Protein AF-E6UJR0-F1 (afdb_monomer)

Radius of gyration: 15.66 Å; Cα contacts (8 Å, |Δi|>4): 340; chains: 1; bounding box: 34×36×42 Å

Secondary structure (DSSP, 8-state):
--HHHHHHHHHHHHHHHHHHTTTT-HHHHHHHTTTSPPPPTTHHHHHHHHHHHHHHTT-SEEEESS--HHHHHHHHHHHTT--EEEEEE-TT--HHHHHHHHHTSPTTS-EEEEETT---TT--TTTEEEEEEEEEETTEEEEEHHHHHHHHHGGG--SEEEEEEEEEESS----TTEEEEPGGG-SEE--TT--

Nearest PDB structures (foldseek):
  7f66-assembly1_D  TM=6.047E-01  e=6.749E-04  Homo sapiens
  7f67-assembly1_D  TM=5.882E-01  e=7.585E-04  Homo sapiens
  7f67-assembly1_C  TM=5.781E-01  e=9.037E-04  Homo sapiens
  5yfj-assembly1_A  TM=4.934E-01  e=1.283E-03  Pyrococcus horikoshii OT3
  7trj-assembly1_C  TM=4.712E-01  e=1.360E-03  Homo sapiens

pLDDT: mean 81.19, std 8.35, range [31.88, 90.5]

Structure (mmCIF, N/CA/C/O backbone):
data_AF-E6UJR0-F1
#
_entry.id   AF-E6UJR0-F1
#
loop_
_atom_site.group_PDB
_atom_site.id
_atom_site.type_symbol
_atom_site.label_atom_id
_atom_site.label_alt_id
_atom_site.label_comp_id
_atom_site.label_asym_id
_atom_site.label_entity_id
_atom_site.label_seq_id
_atom_site.pdbx_PDB_ins_code
_atom_site.Cartn_x
_atom_site.Cartn_y
_atom_site.Cartn_z
_atom_site.occupancy
_atom_site.B_iso_or_equiv
_atom_site.auth_seq_id
_atom_site.auth_comp_id
_atom_site.auth_asym_id
_atom_site.auth_atom_id
_atom_site.pdbx_PDB_model_num
ATOM 1 N N . MET A 1 1 ? 17.452 5.511 -12.376 1.00 53.66 1 MET A N 1
ATOM 2 C CA . MET A 1 1 ? 16.261 5.943 -11.625 1.00 53.66 1 MET A CA 1
ATOM 3 C C . MET A 1 1 ? 16.157 4.999 -10.450 1.00 53.66 1 MET A C 1
ATOM 5 O O . MET A 1 1 ? 16.208 3.798 -10.678 1.00 53.66 1 MET A O 1
ATOM 9 N N . ASP A 1 2 ? 16.161 5.517 -9.227 1.00 71.56 2 ASP A N 1
ATOM 10 C CA . ASP A 1 2 ? 16.015 4.680 -8.036 1.00 71.56 2 ASP A CA 1
ATOM 11 C C . ASP A 1 2 ? 14.518 4.467 -7.796 1.00 71.56 2 ASP A C 1
ATOM 13 O O . ASP A 1 2 ? 13.814 5.381 -7.366 1.00 71.56 2 ASP A O 1
ATOM 17 N N . MET A 1 3 ? 14.020 3.289 -8.170 1.00 74.06 3 MET A N 1
ATOM 18 C CA . MET A 1 3 ? 12.584 3.016 -8.156 1.00 74.06 3 MET A CA 1
ATOM 19 C C . MET A 1 3 ? 12.028 2.865 -6.748 1.00 74.06 3 MET A C 1
ATOM 21 O O . MET A 1 3 ? 10.882 3.239 -6.502 1.00 74.06 3 MET A O 1
ATOM 25 N N . HIS A 1 4 ? 12.858 2.425 -5.804 1.00 74.38 4 HIS A N 1
ATOM 26 C CA . HIS A 1 4 ? 12.492 2.411 -4.394 1.00 74.38 4 HIS A CA 1
ATOM 27 C C . HIS A 1 4 ? 12.344 3.836 -3.864 1.00 74.38 4 HIS A C 1
ATOM 29 O O . HIS A 1 4 ? 11.417 4.116 -3.106 1.00 74.38 4 HIS A O 1
ATOM 35 N N . ARG A 1 5 ? 13.200 4.766 -4.30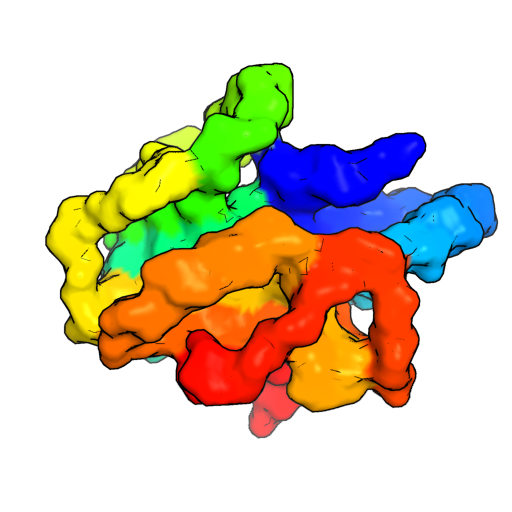8 1.00 77.50 5 ARG A N 1
ATOM 36 C CA . ARG A 1 5 ? 13.075 6.183 -3.945 1.00 77.50 5 ARG A CA 1
ATOM 37 C C . ARG A 1 5 ? 11.786 6.808 -4.481 1.00 77.50 5 ARG A C 1
ATOM 39 O O . ARG A 1 5 ? 11.108 7.501 -3.732 1.00 77.50 5 ARG A O 1
ATOM 46 N N . THR A 1 6 ? 11.417 6.527 -5.731 1.00 78.38 6 THR A N 1
ATOM 47 C CA . THR A 1 6 ? 10.148 7.005 -6.308 1.00 78.38 6 THR A CA 1
ATOM 48 C C . THR A 1 6 ? 8.940 6.389 -5.597 1.00 78.38 6 THR A C 1
ATOM 50 O O . THR A 1 6 ? 8.047 7.122 -5.185 1.00 78.38 6 THR A O 1
ATOM 53 N N . ALA A 1 7 ? 8.937 5.078 -5.334 1.00 79.50 7 ALA A N 1
ATOM 54 C CA . ALA A 1 7 ? 7.856 4.424 -4.590 1.00 79.50 7 ALA A CA 1
ATOM 55 C C . ALA A 1 7 ? 7.671 4.991 -3.169 1.00 79.50 7 ALA A C 1
ATOM 57 O O . ALA A 1 7 ? 6.550 5.064 -2.672 1.00 79.50 7 ALA A O 1
ATOM 58 N N . LYS A 1 8 ? 8.754 5.438 -2.525 1.00 80.88 8 LYS A N 1
ATOM 59 C CA . LYS A 1 8 ? 8.709 6.132 -1.227 1.00 80.88 8 LYS A CA 1
ATOM 60 C C . LYS A 1 8 ? 8.192 7.569 -1.306 1.00 80.88 8 LYS A C 1
ATOM 62 O O . LYS A 1 8 ? 7.814 8.115 -0.280 1.00 80.88 8 LYS A O 1
ATOM 67 N N . GLU A 1 9 ? 8.205 8.191 -2.479 1.00 80.94 9 GLU A N 1
ATOM 68 C CA . GLU A 1 9 ? 7.716 9.557 -2.683 1.00 80.94 9 GLU A CA 1
ATOM 69 C C . GLU A 1 9 ? 6.221 9.573 -3.018 1.00 80.94 9 GLU A C 1
ATOM 71 O O . GLU A 1 9 ? 5.476 10.370 -2.453 1.00 80.94 9 GLU A O 1
ATOM 76 N N . ILE A 1 10 ? 5.796 8.697 -3.935 1.00 81.88 10 ILE A N 1
ATOM 77 C CA . ILE A 1 10 ? 4.459 8.745 -4.552 1.00 81.88 10 ILE A CA 1
ATOM 78 C C . ILE A 1 10 ? 3.645 7.448 -4.425 1.00 81.88 10 ILE A C 1
ATOM 80 O O . ILE A 1 10 ? 2.501 7.387 -4.883 1.00 81.88 10 ILE A O 1
ATOM 84 N N . GLY A 1 11 ? 4.230 6.402 -3.841 1.00 85.19 11 GLY A N 1
ATOM 85 C CA . GLY A 1 11 ? 3.599 5.094 -3.690 1.00 85.19 11 GLY A CA 1
ATOM 86 C C . GLY A 1 11 ? 3.859 4.147 -4.856 1.00 85.19 11 GLY A C 1
ATOM 87 O O . GLY A 1 11 ? 4.340 4.533 -5.930 1.00 85.19 11 GLY A O 1
ATOM 88 N N . LEU A 1 12 ? 3.539 2.874 -4.639 1.00 86.31 12 LEU A N 1
ATOM 89 C CA . LEU A 1 12 ? 3.705 1.808 -5.623 1.00 86.31 12 LEU A CA 1
ATO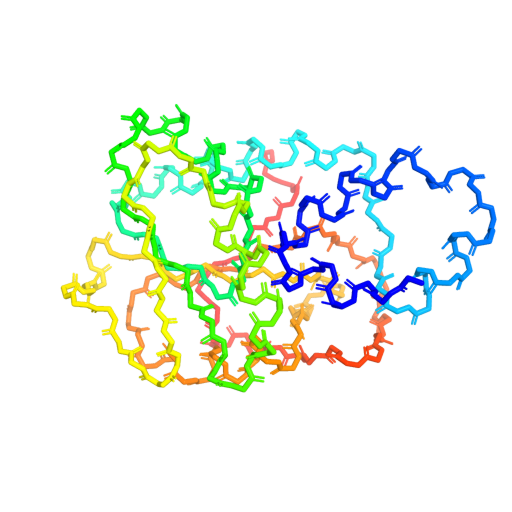M 90 C C . LEU A 1 12 ? 2.711 1.946 -6.777 1.00 86.31 12 LEU A C 1
ATOM 92 O O . LEU A 1 12 ? 3.096 1.747 -7.927 1.00 86.31 12 LEU A O 1
ATOM 96 N N . PHE A 1 13 ? 1.466 2.343 -6.499 1.00 85.19 13 PHE A N 1
ATOM 97 C CA . PHE A 1 13 ? 0.433 2.469 -7.533 1.00 85.19 13 PHE A CA 1
ATOM 98 C C . PHE A 1 13 ? 0.718 3.606 -8.516 1.00 85.19 13 PHE A C 1
ATOM 100 O O . PHE A 1 13 ? 0.629 3.398 -9.725 1.00 85.19 13 PHE A O 1
ATOM 107 N N . LEU A 1 14 ? 1.117 4.789 -8.033 1.00 83.81 14 LEU A N 1
ATOM 108 C CA . LEU A 1 14 ? 1.448 5.895 -8.939 1.00 83.81 14 LEU A CA 1
ATOM 109 C C . LEU A 1 14 ? 2.750 5.622 -9.701 1.00 83.81 14 LEU A C 1
ATOM 111 O O . LEU A 1 14 ? 2.854 5.933 -10.887 1.00 83.81 14 LEU A O 1
ATOM 115 N N . THR A 1 15 ? 3.722 4.973 -9.052 1.00 84.69 15 THR A N 1
ATOM 116 C CA . THR A 1 15 ? 4.939 4.501 -9.729 1.00 84.69 15 THR A CA 1
ATOM 117 C C . THR A 1 15 ? 4.594 3.514 -10.846 1.00 84.69 15 THR A C 1
ATOM 119 O O . THR A 1 15 ? 5.098 3.655 -11.956 1.00 84.69 15 THR A O 1
ATOM 122 N N . ALA A 1 16 ? 3.695 2.562 -10.589 1.00 84.44 16 ALA A N 1
ATOM 123 C CA . ALA A 1 16 ? 3.223 1.601 -11.579 1.00 84.44 16 ALA A CA 1
ATOM 124 C C . ALA A 1 16 ? 2.532 2.280 -12.775 1.00 84.44 16 ALA A C 1
ATOM 126 O O . ALA A 1 16 ? 2.877 1.978 -13.915 1.00 84.44 16 ALA A O 1
ATOM 127 N N . ILE A 1 17 ? 1.634 3.242 -12.540 1.00 84.00 17 ILE A N 1
ATOM 128 C CA . ILE A 1 17 ? 0.974 4.019 -13.608 1.00 84.00 17 ILE A CA 1
ATOM 129 C C . ILE A 1 17 ? 2.010 4.752 -14.474 1.00 84.00 17 ILE A C 1
ATOM 131 O O . ILE A 1 17 ? 1.983 4.655 -15.701 1.00 84.00 17 ILE A O 1
ATOM 135 N N . ASN A 1 18 ? 2.981 5.420 -13.845 1.00 83.69 18 ASN A N 1
ATOM 136 C CA . ASN A 1 18 ? 4.045 6.123 -14.564 1.00 83.69 18 ASN A CA 1
ATOM 137 C C . ASN A 1 18 ? 4.940 5.167 -15.369 1.00 83.69 18 ASN A C 1
ATOM 139 O O . ASN A 1 18 ? 5.394 5.519 -16.456 1.00 83.69 18 ASN A O 1
ATOM 143 N N . LEU A 1 19 ? 5.184 3.957 -14.857 1.00 81.38 19 LEU A N 1
ATOM 144 C CA . LEU A 1 19 ? 5.962 2.926 -15.544 1.00 81.38 19 LEU A CA 1
ATOM 145 C C . LEU A 1 19 ? 5.236 2.357 -16.765 1.00 81.38 19 LEU A C 1
ATOM 147 O O . LEU A 1 19 ? 5.890 2.109 -17.778 1.00 81.38 19 LEU A O 1
ATOM 151 N N . VAL A 1 20 ? 3.907 2.205 -16.714 1.00 81.50 20 VAL A N 1
ATOM 152 C CA . VAL A 1 20 ? 3.105 1.763 -17.871 1.00 81.50 20 VAL A CA 1
ATOM 153 C C . VAL A 1 20 ? 3.311 2.686 -19.075 1.00 81.50 20 VAL A C 1
ATOM 155 O O . VAL A 1 20 ? 3.439 2.198 -20.194 1.00 81.50 20 VAL A O 1
ATOM 158 N N . ALA A 1 21 ? 3.451 3.997 -18.858 1.00 76.56 21 ALA A N 1
ATOM 159 C CA . ALA A 1 21 ? 3.661 4.967 -19.936 1.00 76.56 21 ALA A CA 1
ATOM 160 C C . ALA A 1 21 ? 5.027 4.854 -20.647 1.00 76.56 21 ALA A C 1
ATOM 162 O O . ALA A 1 21 ? 5.193 5.388 -21.742 1.00 76.56 21 ALA A O 1
ATOM 163 N N . VAL A 1 22 ? 6.014 4.188 -20.036 1.00 77.94 22 VAL A N 1
ATOM 164 C CA . VAL A 1 22 ? 7.396 4.081 -20.550 1.00 77.94 22 VAL A CA 1
ATOM 165 C C . VAL A 1 22 ? 7.881 2.632 -20.692 1.00 77.94 22 VAL A C 1
ATOM 167 O O . VAL A 1 22 ? 9.059 2.396 -20.974 1.00 77.94 22 VAL A O 1
ATOM 170 N N . MET A 1 23 ? 6.983 1.658 -20.514 1.00 74.44 23 MET A N 1
ATOM 171 C CA . MET A 1 23 ? 7.299 0.226 -20.466 1.00 74.44 23 MET A CA 1
ATOM 172 C C . MET A 1 23 ? 7.734 -0.368 -21.811 1.00 74.44 23 MET A C 1
ATOM 174 O O . MET A 1 23 ? 8.350 -1.431 -21.822 1.00 74.44 23 MET A O 1
ATOM 178 N N . ASP A 1 24 ? 7.462 0.310 -22.929 1.00 75.62 24 ASP A N 1
ATOM 179 C CA . ASP A 1 24 ? 7.875 -0.126 -24.273 1.00 75.62 24 ASP A CA 1
ATOM 180 C C . ASP A 1 24 ? 9.394 -0.008 -24.504 1.00 75.62 24 ASP A C 1
ATOM 182 O O . ASP A 1 24 ? 9.919 -0.505 -25.501 1.00 75.62 24 ASP A O 1
ATOM 186 N N . SER A 1 25 ? 10.120 0.652 -23.594 1.00 77.94 25 SER A N 1
ATOM 187 C CA . SER A 1 25 ? 11.574 0.787 -23.668 1.00 77.94 25 SER A CA 1
ATOM 188 C C . SER A 1 25 ? 12.286 -0.436 -23.064 1.00 77.94 25 SER A C 1
ATOM 190 O O . SER A 1 25 ? 12.165 -0.670 -21.857 1.00 77.94 25 SER A O 1
ATOM 192 N N . PRO A 1 26 ? 13.102 -1.180 -23.839 1.00 74.56 26 PRO A N 1
ATOM 193 C CA . PRO A 1 26 ? 13.848 -2.342 -23.340 1.00 74.56 26 PRO A CA 1
ATOM 194 C C . PRO A 1 26 ? 14.783 -2.000 -22.171 1.00 74.56 26 PRO A C 1
ATOM 196 O O . PRO A 1 26 ? 14.867 -2.738 -21.194 1.00 74.56 26 PRO A O 1
ATOM 199 N N . ASP A 1 27 ? 15.412 -0.821 -22.215 1.00 75.00 27 ASP A N 1
ATOM 200 C CA . ASP A 1 27 ? 16.302 -0.341 -21.152 1.00 75.00 27 ASP A CA 1
ATOM 201 C C . ASP A 1 27 ? 15.572 -0.137 -19.814 1.00 75.00 27 ASP A C 1
ATOM 203 O O . ASP A 1 27 ? 16.181 -0.227 -18.742 1.00 75.00 27 ASP A O 1
ATOM 207 N N . VAL A 1 28 ? 14.276 0.189 -19.870 1.00 73.94 28 VAL A N 1
ATOM 208 C CA . VAL A 1 28 ? 13.420 0.338 -18.688 1.00 73.94 28 VAL A CA 1
ATOM 209 C C . VAL A 1 28 ? 13.022 -1.038 -18.173 1.00 73.94 28 VAL A C 1
ATOM 211 O O . VAL A 1 28 ? 13.125 -1.267 -16.971 1.00 73.94 28 VAL A O 1
ATOM 214 N N . GLN A 1 29 ? 12.655 -1.971 -19.055 1.00 74.06 29 GLN A N 1
ATOM 215 C CA . GLN A 1 29 ? 12.306 -3.340 -18.666 1.00 74.06 29 GLN A CA 1
ATOM 216 C C . GLN A 1 29 ? 13.459 -4.044 -17.940 1.00 74.06 29 GLN A C 1
ATOM 218 O O . GLN A 1 29 ? 13.242 -4.591 -16.860 1.00 74.06 29 GLN A O 1
ATOM 223 N N . ASP A 1 30 ? 14.686 -3.945 -18.457 1.00 73.56 30 ASP A N 1
ATOM 224 C CA . ASP A 1 30 ? 15.855 -4.601 -17.856 1.00 73.56 30 ASP A CA 1
ATOM 225 C C . ASP A 1 30 ? 16.242 -3.996 -16.496 1.00 73.56 30 ASP A C 1
ATOM 227 O O . ASP A 1 30 ? 16.603 -4.712 -15.561 1.00 73.56 30 ASP A O 1
ATOM 231 N N . LYS A 1 31 ? 16.153 -2.667 -16.344 1.00 74.62 31 LYS A N 1
ATOM 232 C CA . LYS A 1 31 ? 16.516 -1.985 -15.086 1.00 74.62 31 LYS A CA 1
ATOM 233 C C . LYS A 1 31 ? 15.426 -2.085 -14.025 1.00 74.62 31 LYS A C 1
ATOM 235 O O . LYS A 1 31 ? 15.726 -2.291 -12.849 1.00 74.62 31 LYS A O 1
ATOM 240 N N . VAL A 1 32 ? 14.168 -1.910 -14.419 1.00 76.06 32 VAL A N 1
ATOM 241 C CA . VAL A 1 32 ? 13.025 -1.948 -13.498 1.00 76.06 32 VAL A CA 1
ATOM 242 C C . VAL A 1 32 ? 12.727 -3.387 -13.115 1.00 76.06 32 VAL A C 1
ATOM 244 O O . VAL A 1 32 ? 12.648 -3.675 -11.925 1.00 76.06 32 VAL A O 1
ATOM 247 N N . GLY A 1 33 ? 12.704 -4.302 -14.087 1.00 72.38 33 GLY A N 1
ATOM 248 C CA . GLY A 1 33 ? 12.459 -5.728 -13.873 1.00 72.38 33 GLY A CA 1
ATOM 249 C C . GLY A 1 33 ? 13.521 -6.440 -13.028 1.00 72.38 33 GLY A C 1
ATOM 250 O O . GLY A 1 33 ? 13.293 -7.569 -12.609 1.00 72.38 33 GLY A O 1
ATOM 251 N N . ALA A 1 34 ? 14.652 -5.794 -12.729 1.00 74.69 34 ALA A N 1
ATOM 252 C CA . ALA A 1 34 ? 15.633 -6.278 -11.757 1.00 74.69 34 ALA A CA 1
ATOM 253 C C . ALA A 1 34 ? 15.340 -5.836 -10.307 1.00 74.69 34 ALA A C 1
ATOM 255 O O . ALA A 1 34 ? 15.798 -6.481 -9.366 1.00 74.69 34 ALA A O 1
ATOM 256 N N . SER A 1 35 ? 14.594 -4.743 -10.111 1.00 73.88 35 SER A N 1
ATOM 257 C CA . SER A 1 35 ? 14.367 -4.108 -8.797 1.00 73.88 35 SER A CA 1
ATOM 258 C C . SER A 1 35 ? 12.939 -4.268 -8.278 1.00 73.88 35 SER A C 1
ATOM 260 O O . SER A 1 35 ? 12.722 -4.378 -7.073 1.00 73.88 35 SER A O 1
ATOM 262 N N . MET A 1 36 ? 11.957 -4.332 -9.175 1.00 81.06 36 MET A N 1
ATOM 263 C CA . MET A 1 36 ? 10.558 -4.535 -8.823 1.00 81.06 36 MET A CA 1
ATOM 264 C C . MET A 1 36 ? 9.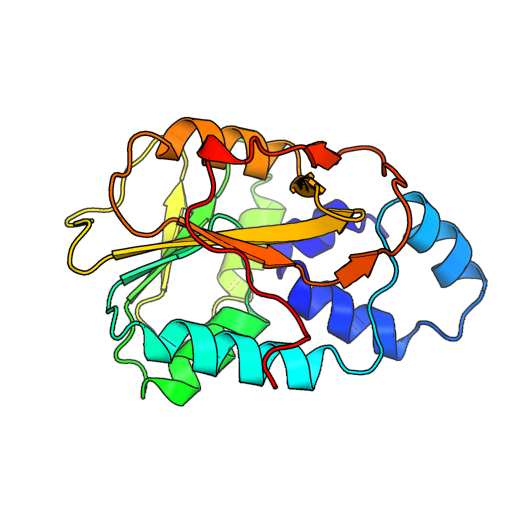801 -5.240 -9.954 1.00 81.06 36 MET A C 1
ATOM 266 O O . MET A 1 36 ? 10.208 -5.161 -11.117 1.00 81.06 36 MET A O 1
ATOM 270 N N . PRO A 1 37 ? 8.699 -5.937 -9.644 1.00 81.88 37 PRO A N 1
ATOM 271 C CA . PRO A 1 37 ? 7.885 -6.541 -10.681 1.00 81.88 37 PRO A CA 1
ATOM 272 C C . PRO A 1 37 ? 7.220 -5.505 -11.585 1.00 81.88 37 PRO A C 1
ATOM 274 O O . PRO A 1 37 ? 6.811 -4.429 -11.147 1.00 81.88 37 PRO A O 1
ATOM 277 N N . LEU A 1 38 ? 7.124 -5.848 -12.870 1.00 82.00 38 LEU A N 1
ATOM 278 C CA . LEU A 1 38 ? 6.502 -4.976 -13.856 1.00 82.00 38 LEU A CA 1
ATOM 279 C C . LEU A 1 38 ? 4.989 -4.885 -13.590 1.00 82.00 38 LEU A C 1
ATOM 281 O O . LEU A 1 38 ? 4.357 -5.899 -13.269 1.00 82.00 38 LEU A O 1
ATOM 285 N N . PRO A 1 39 ? 4.411 -3.676 -13.668 1.00 80.50 39 PRO A N 1
ATOM 286 C CA . PRO A 1 39 ? 2.989 -3.477 -13.443 1.00 80.50 39 PRO A CA 1
ATOM 287 C C . PRO A 1 39 ? 2.160 -3.915 -14.652 1.00 80.50 39 PRO A C 1
ATOM 289 O O . PRO A 1 39 ? 2.624 -3.883 -15.791 1.00 80.50 39 PRO A O 1
ATOM 292 N N . ASP A 1 40 ? 0.896 -4.249 -14.405 1.00 76.69 40 ASP A N 1
ATOM 293 C CA . ASP A 1 40 ? -0.055 -4.528 -15.478 1.00 76.69 40 ASP A CA 1
ATOM 294 C C . ASP A 1 40 ? -0.562 -3.229 -16.119 1.00 76.69 40 ASP A C 1
ATOM 296 O O . ASP A 1 40 ? -0.709 -2.194 -15.457 1.00 76.69 40 ASP A O 1
ATOM 300 N N . SER A 1 41 ? -0.921 -3.294 -17.401 1.00 72.31 41 SER A N 1
ATOM 301 C CA . SER A 1 41 ? -1.470 -2.157 -18.152 1.00 72.31 41 SER A CA 1
ATOM 302 C C . SER A 1 41 ? -2.786 -1.613 -17.574 1.00 72.31 41 SER A C 1
ATOM 304 O O . SER A 1 41 ? -3.104 -0.446 -17.779 1.00 72.31 41 SER A O 1
ATOM 306 N N . ASP A 1 42 ? -3.533 -2.415 -16.809 1.00 76.00 42 ASP A N 1
ATOM 307 C CA . ASP A 1 42 ? -4.809 -2.028 -16.190 1.00 76.00 42 ASP A CA 1
ATOM 308 C C . ASP A 1 42 ? -4.676 -1.433 -14.768 1.00 76.00 42 ASP A C 1
ATOM 310 O O . ASP A 1 42 ? -5.660 -1.369 -14.027 1.00 76.00 42 ASP A O 1
ATOM 314 N N . THR A 1 43 ? -3.482 -0.982 -14.356 1.00 77.12 43 THR A N 1
ATOM 315 C CA . THR A 1 43 ? -3.238 -0.470 -12.988 1.00 77.12 43 THR A CA 1
ATOM 316 C C . THR A 1 43 ? -4.213 0.645 -12.572 1.00 77.12 43 THR A C 1
ATOM 318 O O . THR A 1 43 ? -4.709 0.623 -11.448 1.00 77.12 43 THR A O 1
ATOM 321 N N . GLU A 1 44 ? -4.572 1.576 -13.462 1.00 78.00 44 GLU A N 1
ATOM 322 C CA . GLU A 1 44 ? -5.534 2.649 -13.143 1.00 78.00 44 GLU A CA 1
ATOM 323 C C . GLU A 1 44 ? -6.930 2.118 -12.779 1.00 78.00 44 GLU A C 1
ATOM 325 O O . GLU A 1 44 ? -7.547 2.571 -11.812 1.00 78.00 44 GLU A O 1
ATOM 330 N N . LYS A 1 45 ? -7.427 1.115 -13.516 1.00 81.81 45 LYS A N 1
ATOM 331 C CA . LYS A 1 45 ? -8.719 0.483 -13.209 1.00 81.81 45 LYS A CA 1
ATOM 332 C C . LYS A 1 45 ? -8.655 -0.238 -11.867 1.00 81.81 45 LYS A C 1
ATOM 334 O O . LYS A 1 45 ? -9.564 -0.079 -11.052 1.00 81.81 45 LYS A O 1
ATOM 339 N N . LYS A 1 46 ? -7.548 -0.949 -11.608 1.00 84.12 46 LYS A N 1
ATOM 340 C CA . LYS A 1 46 ? -7.314 -1.623 -10.323 1.00 84.12 46 LYS A CA 1
ATOM 341 C C . LYS A 1 46 ? -7.384 -0.640 -9.159 1.00 84.12 46 LYS A C 1
ATOM 343 O O . LYS A 1 46 ? -8.047 -0.944 -8.177 1.00 84.12 46 LYS A O 1
ATOM 348 N N . VAL A 1 47 ? -6.776 0.545 -9.273 1.00 86.12 47 VAL A N 1
ATOM 349 C CA . VAL A 1 47 ? -6.842 1.578 -8.220 1.00 86.12 47 VAL A CA 1
ATOM 350 C C . VAL A 1 47 ? -8.294 1.946 -7.893 1.00 86.12 47 VAL A C 1
ATOM 352 O O . VAL A 1 47 ? -8.664 1.988 -6.718 1.00 86.12 47 VAL A O 1
ATOM 355 N N . SER A 1 48 ? -9.144 2.131 -8.909 1.00 86.50 48 SER A N 1
ATOM 356 C CA . SER A 1 48 ? -10.566 2.437 -8.695 1.00 86.50 48 SER A CA 1
ATOM 357 C C . SER A 1 48 ? -11.325 1.297 -8.014 1.00 86.50 48 SER A C 1
ATOM 359 O O . SER A 1 48 ? -12.118 1.542 -7.099 1.00 86.50 48 SER A O 1
ATOM 361 N N . ASP A 1 49 ? -11.066 0.049 -8.402 1.00 88.00 49 ASP A N 1
ATOM 362 C CA . ASP A 1 49 ? -11.737 -1.117 -7.818 1.00 88.00 49 ASP A CA 1
ATOM 363 C C . ASP A 1 49 ? -11.247 -1.432 -6.399 1.00 88.00 49 ASP A C 1
ATOM 365 O O . ASP A 1 49 ? -12.050 -1.768 -5.526 1.00 88.00 49 ASP A O 1
ATOM 369 N N . ILE A 1 50 ? -9.957 -1.232 -6.124 1.00 87.94 50 ILE A N 1
ATOM 370 C CA . ILE A 1 50 ? -9.391 -1.307 -4.774 1.00 87.94 50 ILE A CA 1
ATOM 371 C C . ILE A 1 50 ? -10.024 -0.239 -3.880 1.00 87.94 50 ILE A C 1
ATOM 373 O O . ILE A 1 50 ? -10.423 -0.543 -2.756 1.00 87.94 50 ILE A O 1
ATOM 377 N N . ALA A 1 51 ? -10.168 0.997 -4.361 1.00 86.75 51 ALA A N 1
ATOM 378 C CA . ALA A 1 51 ? -10.830 2.053 -3.601 1.00 86.75 51 ALA A CA 1
ATOM 379 C C . ALA A 1 51 ? -12.302 1.709 -3.303 1.00 86.75 51 ALA A C 1
ATOM 381 O O . ALA A 1 51 ? -12.751 1.882 -2.167 1.00 86.75 51 ALA A O 1
ATOM 382 N N . LYS A 1 52 ? -13.040 1.117 -4.254 1.00 87.75 52 LYS A N 1
ATOM 383 C CA . LYS A 1 52 ? -14.409 0.617 -4.003 1.00 87.75 52 LYS A CA 1
ATOM 384 C C . LYS A 1 52 ? -14.426 -0.487 -2.949 1.00 87.75 52 LYS A C 1
ATOM 386 O O . LYS A 1 52 ? -15.281 -0.498 -2.067 1.00 87.75 52 LYS A O 1
ATOM 391 N N . TRP A 1 53 ? -13.469 -1.407 -3.013 1.00 89.69 53 TRP A N 1
ATOM 392 C CA . TRP A 1 53 ? -13.332 -2.474 -2.027 1.00 89.69 53 TRP A CA 1
ATOM 393 C C . TRP A 1 53 ? -13.028 -1.913 -0.627 1.00 89.69 53 TRP A C 1
ATOM 395 O O . TRP A 1 53 ? -13.683 -2.285 0.346 1.00 89.69 53 TRP A O 1
ATOM 405 N N . LEU A 1 54 ? -12.122 -0.932 -0.527 1.00 87.12 54 LEU A N 1
ATOM 406 C CA . LEU A 1 54 ? -11.786 -0.237 0.721 1.00 87.12 54 LEU A CA 1
ATOM 407 C C . LEU A 1 54 ? -12.970 0.540 1.312 1.00 87.12 54 LEU A C 1
ATOM 409 O O . LEU A 1 54 ? -13.179 0.517 2.532 1.00 87.12 54 LEU A O 1
ATOM 413 N N . THR A 1 55 ? -13.753 1.224 0.476 1.00 86.19 55 THR A N 1
ATOM 414 C CA . THR A 1 55 ? -14.963 1.940 0.918 1.00 86.19 55 THR A CA 1
ATOM 415 C C . THR A 1 55 ? -16.089 0.985 1.315 1.00 86.19 55 THR A C 1
ATOM 417 O O . THR A 1 55 ? -16.838 1.285 2.248 1.00 86.19 55 THR A O 1
ATOM 420 N N . GLY A 1 56 ? -16.153 -0.204 0.707 1.00 85.62 56 GLY A N 1
ATOM 421 C CA . GLY A 1 56 ? -17.106 -1.266 1.045 1.00 85.62 56 GLY A CA 1
ATOM 422 C C . GLY A 1 56 ? -17.047 -1.730 2.505 1.00 85.62 56 GLY A C 1
ATOM 423 O O . GLY A 1 56 ? -18.057 -2.166 3.057 1.00 85.62 56 GLY A O 1
ATOM 424 N N . PHE A 1 57 ? -15.908 -1.563 3.187 1.00 83.94 57 PHE A N 1
ATOM 425 C CA . PHE A 1 57 ? -15.792 -1.865 4.620 1.00 83.94 57 PHE A CA 1
ATOM 426 C C . PHE A 1 57 ? -16.470 -0.844 5.544 1.00 83.94 57 PHE A C 1
ATOM 428 O O . PHE A 1 57 ? -16.546 -1.083 6.754 1.00 83.94 57 PHE A O 1
ATOM 435 N N . GLY A 1 58 ? -16.914 0.303 5.017 1.00 81.56 58 GLY A N 1
ATOM 436 C CA . GLY A 1 58 ? -17.592 1.350 5.787 1.00 81.56 58 GLY A CA 1
ATOM 437 C C . GLY A 1 58 ? -16.730 1.966 6.895 1.00 81.56 58 GLY A C 1
ATOM 438 O O . GLY A 1 58 ? -17.258 2.441 7.903 1.00 81.56 58 GLY A O 1
ATOM 439 N N . LYS A 1 59 ? -15.400 1.914 6.753 1.00 84.69 59 LYS A N 1
ATOM 440 C CA . LYS A 1 59 ? -14.455 2.515 7.703 1.00 84.69 59 LYS A CA 1
ATOM 441 C C . LYS A 1 59 ? -14.288 4.003 7.414 1.00 84.69 59 LYS A C 1
ATOM 443 O O . LYS A 1 59 ? -14.548 4.467 6.311 1.00 84.69 59 LYS A O 1
ATOM 448 N N . ARG A 1 60 ? -13.894 4.761 8.441 1.00 84.25 60 ARG A N 1
ATOM 449 C CA . ARG A 1 60 ? -13.682 6.214 8.329 1.00 84.25 60 ARG A CA 1
ATOM 450 C C . ARG A 1 60 ? -12.215 6.597 8.387 1.00 84.25 60 ARG A C 1
ATOM 452 O O . ARG A 1 60 ? -11.852 7.585 7.769 1.00 84.25 60 ARG A O 1
ATOM 459 N N . LYS A 1 61 ? -11.397 5.832 9.115 1.00 87.94 61 LYS A N 1
ATOM 460 C CA . LYS A 1 61 ? -9.967 6.095 9.279 1.00 87.94 61 LYS A CA 1
ATOM 461 C C . LYS A 1 61 ? -9.153 5.036 8.542 1.00 87.94 61 LYS A C 1
ATOM 463 O O . LYS A 1 61 ? -9.320 3.845 8.812 1.00 87.94 61 LYS A O 1
ATOM 468 N N . TYR A 1 62 ? -8.270 5.464 7.653 1.00 89.12 62 TYR A N 1
ATOM 469 C CA . TYR A 1 62 ? -7.397 4.593 6.873 1.00 89.12 62 TYR A CA 1
ATOM 470 C C . TYR A 1 62 ? -5.944 4.949 7.161 1.00 89.12 62 TYR A C 1
ATOM 472 O O . TYR A 1 62 ? -5.528 6.085 6.963 1.00 89.12 62 TYR A O 1
ATOM 480 N N . ILE A 1 63 ? -5.174 3.980 7.637 1.00 90.25 63 ILE A N 1
ATOM 481 C CA . ILE A 1 63 ? -3.750 4.143 7.907 1.00 90.25 63 ILE A CA 1
ATOM 482 C C . ILE A 1 63 ? -2.989 3.438 6.809 1.00 90.25 63 ILE A C 1
ATOM 484 O O . ILE A 1 63 ? -3.053 2.217 6.720 1.00 90.25 63 ILE A O 1
ATOM 488 N N . PHE A 1 64 ? -2.254 4.188 6.008 1.00 90.50 64 PHE A N 1
ATOM 489 C CA . PHE A 1 64 ? -1.398 3.637 4.976 1.00 90.50 64 PHE A CA 1
ATOM 490 C C . PHE A 1 64 ? 0.036 3.542 5.486 1.00 90.50 64 PHE A C 1
ATOM 492 O O . PHE A 1 64 ? 0.578 4.513 6.006 1.00 90.50 64 PHE A O 1
ATOM 499 N N . LEU A 1 65 ? 0.658 2.375 5.317 1.00 88.56 65 LEU A N 1
ATOM 500 C CA . LEU A 1 65 ? 2.085 2.169 5.612 1.00 88.56 65 LEU A CA 1
ATOM 501 C C . LEU A 1 65 ? 2.994 2.478 4.412 1.00 88.56 65 LEU A C 1
ATOM 503 O O . LEU A 1 65 ? 4.200 2.251 4.454 1.00 88.56 65 LEU A O 1
ATOM 507 N N . THR A 1 66 ? 2.409 2.950 3.317 1.00 87.62 66 THR A N 1
ATOM 508 C CA . THR A 1 66 ? 3.102 3.446 2.131 1.00 87.62 66 THR A CA 1
ATOM 509 C C . THR A 1 66 ? 2.360 4.676 1.609 1.00 87.62 66 THR A C 1
ATOM 511 O O . THR A 1 66 ? 1.141 4.764 1.768 1.00 87.62 66 THR A O 1
ATOM 514 N N . PRO A 1 67 ? 3.043 5.655 0.999 1.00 85.00 67 PRO A N 1
ATOM 515 C CA . PRO A 1 67 ? 2.397 6.868 0.509 1.00 85.00 67 PRO A CA 1
ATOM 516 C C . PRO A 1 67 ? 1.697 6.616 -0.828 1.00 85.00 67 PRO A C 1
ATOM 518 O O . PRO A 1 67 ? 2.123 7.115 -1.858 1.00 85.00 67 PRO A O 1
ATOM 521 N N . GLU A 1 68 ? 0.632 5.814 -0.835 1.00 88.31 68 GLU A N 1
ATOM 522 C CA . GLU A 1 68 ? -0.124 5.485 -2.051 1.00 88.31 68 GLU A CA 1
ATOM 523 C C . GLU A 1 68 ? -1.002 6.648 -2.524 1.00 88.31 68 GLU A C 1
ATOM 525 O O . GLU A 1 68 ? -2.226 6.596 -2.408 1.00 88.31 68 GLU A O 1
ATOM 530 N N . ILE A 1 69 ? -0.385 7.697 -3.076 1.00 87.50 69 ILE A N 1
ATOM 531 C CA . ILE A 1 69 ? -1.066 8.942 -3.470 1.00 87.50 69 ILE A CA 1
ATOM 532 C C . ILE A 1 69 ? -2.246 8.664 -4.409 1.00 87.50 69 ILE A C 1
ATOM 534 O O . ILE A 1 69 ? -3.365 9.068 -4.105 1.00 87.50 69 ILE A O 1
ATOM 538 N N . ALA A 1 70 ? -2.032 7.884 -5.474 1.00 86.75 70 ALA A N 1
ATOM 539 C CA . ALA A 1 70 ? -3.084 7.544 -6.438 1.00 86.75 70 ALA A CA 1
ATOM 540 C C . ALA A 1 70 ? -4.288 6.834 -5.789 1.00 86.75 70 ALA A C 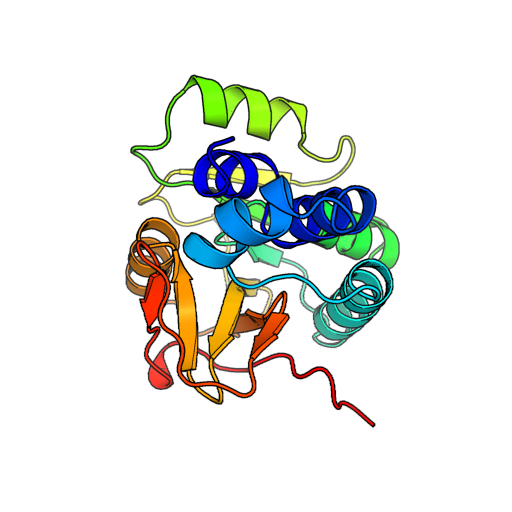1
ATOM 542 O O . ALA A 1 70 ? -5.440 7.093 -6.134 1.00 86.75 70 ALA A O 1
ATOM 543 N N . LEU A 1 71 ? -4.031 5.939 -4.830 1.00 87.62 71 LEU A N 1
ATOM 544 C CA . LEU A 1 71 ? -5.087 5.193 -4.147 1.00 87.62 71 LEU A CA 1
ATOM 545 C C . LEU A 1 71 ? -5.814 6.056 -3.112 1.00 87.62 71 LEU A C 1
ATOM 547 O O . LEU A 1 71 ? -7.031 5.952 -2.969 1.00 87.62 71 LEU A O 1
ATOM 551 N N . ILE A 1 72 ? -5.081 6.917 -2.410 1.00 88.75 72 ILE A N 1
ATOM 552 C CA . ILE A 1 72 ? -5.629 7.860 -1.434 1.00 88.75 72 ILE A CA 1
ATOM 553 C C . ILE A 1 72 ? -6.531 8.880 -2.135 1.00 88.75 72 ILE A C 1
ATOM 555 O O . ILE A 1 72 ? -7.647 9.115 -1.677 1.00 88.75 72 ILE A O 1
ATOM 559 N N . GLU A 1 73 ? -6.096 9.439 -3.264 1.00 87.75 73 GLU A N 1
ATOM 560 C CA . GLU A 1 73 ? -6.896 10.359 -4.079 1.00 87.75 73 GLU A CA 1
ATOM 561 C C . GLU A 1 73 ? -8.213 9.732 -4.532 1.00 87.75 73 GLU A C 1
ATOM 563 O O . GLU A 1 73 ? -9.287 10.313 -4.355 1.00 87.75 73 GLU A O 1
ATOM 568 N N . GLU A 1 74 ? -8.149 8.516 -5.067 1.00 87.38 74 GLU A N 1
ATOM 569 C CA . GLU A 1 74 ? -9.331 7.805 -5.536 1.00 87.38 74 GLU A CA 1
ATOM 570 C C . GLU A 1 74 ? -10.275 7.428 -4.379 1.00 87.38 74 GLU A C 1
ATOM 572 O O . GLU A 1 74 ? -11.496 7.568 -4.498 1.00 87.38 74 GLU A O 1
ATOM 577 N N . LEU A 1 75 ? -9.730 7.027 -3.225 1.00 87.31 75 LEU A N 1
ATOM 578 C CA . LEU A 1 75 ? -10.501 6.770 -2.005 1.00 87.31 75 LEU A CA 1
ATOM 579 C C . LEU A 1 75 ? -11.243 8.029 -1.528 1.00 87.31 75 LEU A C 1
ATOM 581 O O . LEU A 1 75 ? -12.430 7.977 -1.190 1.00 87.31 75 LEU A O 1
ATOM 585 N N . LEU A 1 76 ? -10.563 9.173 -1.505 1.00 86.12 76 LEU A N 1
ATOM 586 C CA . LEU A 1 76 ? -11.137 10.456 -1.100 1.00 86.12 76 LEU A CA 1
ATOM 587 C C . LEU A 1 76 ? -12.233 10.915 -2.062 1.00 86.12 76 LEU A C 1
ATOM 589 O O . LEU A 1 76 ? -13.308 11.331 -1.621 1.00 86.12 76 LEU A O 1
ATOM 593 N N . ARG A 1 77 ? -12.011 10.741 -3.369 1.00 86.81 77 ARG A N 1
ATOM 594 C CA . ARG A 1 77 ? -13.004 11.021 -4.413 1.00 86.81 77 ARG A CA 1
ATOM 595 C C . ARG A 1 77 ? -14.272 10.187 -4.234 1.00 86.81 77 ARG A C 1
ATOM 597 O O . ARG A 1 77 ? -15.373 10.724 -4.337 1.00 86.81 77 ARG A O 1
ATOM 604 N N . GLN A 1 78 ? -14.139 8.892 -3.939 1.00 86.44 78 GLN A N 1
ATOM 605 C CA . GLN A 1 78 ? -15.287 7.998 -3.736 1.00 86.44 78 GLN A CA 1
ATOM 606 C C . GLN A 1 78 ? -16.011 8.234 -2.402 1.00 86.44 78 GLN A C 1
ATOM 608 O O . GLN A 1 78 ? -17.211 7.982 -2.297 1.00 86.44 78 GLN A O 1
ATOM 613 N N . THR A 1 79 ? -15.304 8.732 -1.383 1.00 83.50 79 THR A N 1
ATOM 614 C CA . THR A 1 79 ? -15.873 9.020 -0.054 1.00 83.50 79 THR A CA 1
ATOM 615 C C . THR A 1 79 ? -16.334 10.464 0.127 1.00 83.50 79 THR A C 1
ATOM 617 O O . THR A 1 79 ? -16.787 10.806 1.222 1.00 83.50 79 THR A O 1
ATOM 620 N N . ASP A 1 80 ? -16.261 11.303 -0.913 1.00 82.50 80 ASP A N 1
ATOM 621 C CA . ASP A 1 80 ? -16.618 12.728 -0.842 1.00 82.50 80 ASP A CA 1
ATOM 622 C C . ASP A 1 80 ? -15.827 13.448 0.274 1.00 82.50 80 ASP A C 1
ATOM 624 O O . ASP A 1 80 ? -16.387 14.171 1.098 1.00 82.50 80 ASP A O 1
ATOM 628 N N . ASN A 1 81 ? -14.518 13.162 0.360 1.00 80.69 81 ASN A N 1
ATOM 629 C CA . ASN A 1 81 ? -13.574 13.678 1.367 1.00 80.69 81 ASN A CA 1
ATOM 630 C C . ASN A 1 81 ? -13.955 13.409 2.838 1.00 80.69 81 ASN A C 1
ATOM 632 O O . ASN A 1 81 ? -13.488 14.101 3.743 1.00 80.69 81 ASN A O 1
ATOM 636 N N . LYS A 1 82 ? -14.794 12.399 3.104 1.00 82.38 82 LYS A N 1
ATOM 637 C CA . LYS A 1 82 ? -15.194 12.014 4.474 1.00 82.38 82 LYS A CA 1
ATOM 638 C C . LYS A 1 82 ? -14.237 11.025 5.135 1.00 82.38 82 LYS A C 1
ATOM 640 O O . LYS A 1 82 ? -14.368 10.787 6.336 1.00 82.38 82 LYS A O 1
ATOM 645 N N . ALA A 1 83 ? -13.337 10.412 4.368 1.00 84.44 83 ALA A N 1
ATOM 646 C CA . ALA A 1 83 ? -12.310 9.530 4.904 1.00 84.44 83 ALA A CA 1
ATOM 647 C C . ALA A 1 83 ? -11.160 10.344 5.516 1.00 84.44 83 ALA A C 1
ATOM 649 O O . ALA A 1 83 ? -10.638 11.268 4.898 1.00 84.44 83 ALA A O 1
ATOM 650 N N . GLU A 1 84 ? -10.755 9.967 6.724 1.00 87.19 84 GLU A N 1
ATOM 651 C CA . GLU A 1 84 ? -9.527 10.425 7.368 1.00 87.19 84 GLU A CA 1
ATOM 652 C C . GLU A 1 84 ? -8.405 9.462 6.981 1.00 87.19 84 GLU A C 1
ATOM 654 O O . GLU A 1 84 ? -8.521 8.248 7.186 1.00 87.19 84 GLU A O 1
ATOM 659 N N . VAL A 1 85 ? -7.321 9.989 6.423 1.00 88.38 85 VAL A N 1
ATOM 660 C CA . VAL A 1 85 ? -6.187 9.191 5.959 1.00 88.38 85 VAL A CA 1
ATOM 661 C C . VAL A 1 85 ? -4.949 9.584 6.749 1.00 88.38 85 VAL A C 1
ATOM 663 O O . VAL A 1 85 ? -4.600 10.755 6.842 1.00 88.38 85 VAL A O 1
ATOM 666 N N . THR A 1 86 ? -4.252 8.603 7.305 1.00 89.19 86 THR A N 1
ATOM 667 C CA . THR A 1 86 ? -2.946 8.808 7.932 1.00 89.19 86 THR A CA 1
ATOM 668 C C . THR A 1 86 ? -1.912 8.013 7.159 1.00 89.19 86 THR A C 1
ATOM 670 O O . THR A 1 86 ? -2.041 6.798 7.032 1.00 89.19 86 THR A O 1
ATOM 673 N N . ILE A 1 87 ? -0.880 8.674 6.652 1.00 89.31 87 ILE A N 1
ATOM 674 C CA . ILE A 1 87 ? 0.251 8.012 6.006 1.00 89.31 87 ILE A CA 1
ATOM 675 C C . ILE A 1 87 ? 1.366 7.914 7.036 1.00 89.31 87 ILE A C 1
ATOM 677 O O . ILE A 1 87 ? 1.847 8.929 7.544 1.00 89.31 87 ILE A O 1
ATOM 681 N N . VAL A 1 88 ? 1.770 6.689 7.348 1.00 88.19 88 VAL A N 1
ATOM 682 C CA . VAL A 1 88 ? 2.912 6.449 8.219 1.00 88.19 88 VAL A CA 1
ATOM 683 C C . VAL A 1 88 ? 4.188 6.495 7.395 1.00 88.19 88 VAL A C 1
ATOM 685 O O . VAL A 1 88 ? 4.289 5.836 6.359 1.00 88.19 88 VAL A O 1
ATOM 688 N N . ILE A 1 89 ? 5.158 7.271 7.869 1.00 86.56 89 ILE A N 1
ATOM 689 C CA . ILE A 1 89 ? 6.478 7.389 7.263 1.00 86.56 89 ILE A CA 1
ATOM 690 C C . ILE A 1 89 ? 7.572 6.879 8.219 1.00 86.56 89 ILE A C 1
ATOM 692 O O . ILE A 1 89 ? 7.480 7.095 9.434 1.00 86.56 89 ILE A O 1
ATOM 696 N N . PRO A 1 90 ? 8.622 6.223 7.691 1.00 83.12 90 PRO A N 1
ATOM 697 C CA . PRO A 1 90 ? 9.793 5.831 8.474 1.00 83.12 90 PRO A CA 1
ATOM 698 C C . PRO A 1 90 ? 10.489 7.048 9.105 1.00 83.12 90 PRO A C 1
ATOM 700 O O . PRO A 1 90 ? 10.594 8.100 8.474 1.00 83.12 90 PRO A O 1
ATOM 703 N N . CYS A 1 91 ? 11.003 6.916 10.331 1.00 79.31 91 CYS A N 1
ATOM 704 C CA . CYS A 1 91 ? 11.724 8.004 11.014 1.00 79.31 91 CYS A CA 1
ATOM 705 C C . CYS A 1 91 ? 13.086 8.339 10.385 1.00 79.31 91 CYS A C 1
ATOM 707 O O . CYS A 1 91 ? 13.599 9.443 10.543 1.00 79.31 91 CYS A O 1
ATOM 709 N N . ASP A 1 92 ? 13.662 7.377 9.674 1.00 80.44 92 ASP A N 1
ATOM 710 C CA . ASP A 1 92 ? 14.904 7.455 8.913 1.00 80.44 92 ASP A CA 1
ATOM 711 C C . ASP A 1 92 ? 14.673 7.873 7.452 1.00 80.44 92 ASP A C 1
ATOM 713 O O . ASP A 1 92 ? 15.590 7.790 6.631 1.00 80.44 92 ASP A O 1
ATOM 717 N N . LEU A 1 93 ? 13.462 8.332 7.111 1.00 81.12 93 LEU A N 1
ATOM 718 C CA . LEU A 1 93 ? 13.165 8.833 5.777 1.00 81.12 93 LEU A CA 1
ATOM 719 C C . LEU A 1 93 ? 13.985 10.096 5.483 1.00 81.12 93 LEU A C 1
ATOM 721 O O . LEU A 1 93 ? 14.001 11.049 6.262 1.00 81.12 93 LEU A O 1
ATOM 725 N N . ASP A 1 94 ? 14.633 10.104 4.319 1.00 84.12 94 ASP A N 1
ATOM 726 C CA . ASP A 1 94 ? 15.408 11.244 3.836 1.00 84.12 94 ASP A CA 1
ATOM 727 C C . ASP A 1 94 ? 14.541 12.525 3.818 1.00 84.12 94 ASP A C 1
ATOM 729 O O . ASP A 1 94 ? 13.444 12.504 3.239 1.00 84.12 94 ASP A O 1
ATOM 733 N N . PRO A 1 95 ? 15.006 13.642 4.413 1.00 83.44 95 PRO A N 1
ATOM 734 C CA . PRO A 1 95 ? 14.276 14.908 4.424 1.00 83.44 95 PRO A CA 1
ATOM 735 C C . PRO A 1 95 ? 13.836 15.393 3.037 1.00 83.44 95 PRO A C 1
ATOM 737 O O . PRO A 1 95 ? 12.743 15.942 2.912 1.00 83.44 95 PRO A O 1
ATOM 740 N N . GLU A 1 96 ? 14.636 15.152 1.992 1.00 84.69 96 GLU A N 1
ATOM 741 C CA . GLU A 1 96 ? 14.295 15.524 0.613 1.00 84.69 96 GLU A CA 1
ATOM 742 C C . GLU A 1 96 ? 13.093 14.712 0.104 1.00 84.69 96 GLU A C 1
ATOM 744 O O . GLU A 1 96 ? 12.186 15.250 -0.529 1.00 84.69 96 GLU A O 1
ATOM 749 N N . ILE A 1 97 ? 13.050 13.408 0.407 1.00 82.25 97 ILE A N 1
ATOM 750 C CA . ILE A 1 97 ? 11.918 12.543 0.032 1.00 82.25 97 ILE A CA 1
ATOM 751 C C . ILE A 1 97 ? 10.668 12.971 0.800 1.00 82.25 97 ILE A C 1
ATOM 753 O O . ILE A 1 97 ? 9.584 13.030 0.224 1.00 82.25 97 ILE A O 1
ATOM 757 N N . LYS A 1 98 ? 10.819 13.311 2.083 1.00 83.25 98 LYS A N 1
ATOM 758 C CA . LYS A 1 98 ? 9.716 13.780 2.923 1.00 83.25 98 LYS A CA 1
ATOM 759 C C . LYS A 1 98 ? 9.106 15.084 2.403 1.00 83.25 98 LYS A C 1
ATOM 761 O O . LYS A 1 98 ? 7.884 15.187 2.336 1.00 83.25 98 LYS A O 1
ATOM 766 N N . GLU A 1 99 ? 9.929 16.059 2.022 1.00 84.00 99 GLU A N 1
ATOM 767 C CA . GLU A 1 99 ? 9.456 17.326 1.449 1.00 84.00 99 GLU A CA 1
ATOM 768 C C . GLU A 1 99 ? 8.698 17.089 0.137 1.00 84.00 99 GLU A C 1
ATOM 770 O O . GLU A 1 99 ? 7.607 17.617 -0.076 1.00 84.00 99 GLU A O 1
ATOM 775 N N . ARG A 1 100 ? 9.232 16.224 -0.727 1.00 84.69 100 ARG A N 1
ATOM 776 C CA . ARG A 1 100 ? 8.570 15.864 -1.984 1.00 84.69 100 ARG A CA 1
ATOM 777 C C . ARG A 1 100 ? 7.255 15.124 -1.761 1.00 84.69 100 ARG A C 1
ATOM 779 O O . ARG A 1 100 ? 6.271 15.443 -2.417 1.00 84.69 100 ARG A O 1
ATOM 786 N N . LEU A 1 101 ? 7.207 14.200 -0.805 1.00 84.56 101 LEU A N 1
ATOM 787 C CA . LEU A 1 101 ? 5.976 13.523 -0.400 1.00 84.56 101 LEU A CA 1
ATOM 788 C C . LEU A 1 101 ? 4.931 14.540 0.071 1.00 84.56 101 LEU A C 1
ATOM 790 O O . LEU A 1 101 ? 3.802 14.490 -0.400 1.00 84.56 101 LEU A O 1
ATOM 794 N N . GLN A 1 102 ? 5.310 15.499 0.927 1.00 83.06 102 GLN A N 1
ATOM 795 C CA . GLN A 1 102 ? 4.417 16.573 1.390 1.00 83.06 102 GLN A CA 1
ATOM 796 C C . GLN A 1 102 ? 3.857 17.416 0.240 1.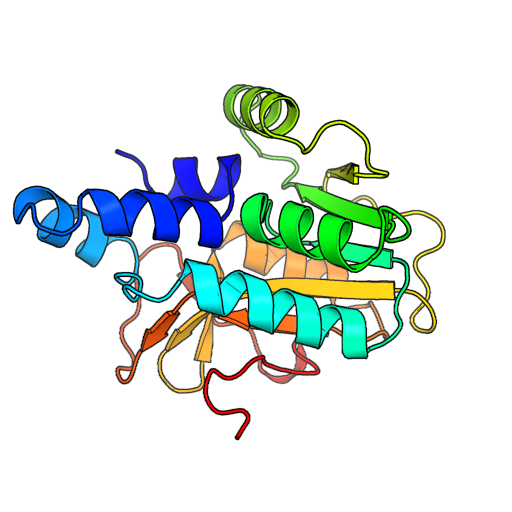00 83.06 102 GLN A C 1
ATOM 798 O O . GLN A 1 102 ? 2.673 17.751 0.252 1.00 83.06 102 GLN A O 1
ATOM 803 N N . ASN A 1 103 ? 4.685 17.719 -0.760 1.00 83.62 103 ASN A N 1
ATOM 804 C CA . ASN A 1 103 ? 4.266 18.458 -1.952 1.00 83.62 103 ASN A CA 1
ATOM 805 C C . ASN A 1 103 ? 3.338 17.651 -2.873 1.00 83.62 103 ASN A C 1
ATOM 807 O O . ASN A 1 103 ? 2.556 18.246 -3.607 1.00 83.62 103 ASN A O 1
ATOM 811 N N . ASN A 1 104 ? 3.417 16.319 -2.836 1.00 80.94 104 ASN A N 1
ATOM 812 C CA . ASN A 1 104 ? 2.564 15.420 -3.617 1.00 80.94 104 ASN A CA 1
ATOM 813 C C . ASN A 1 104 ? 1.294 14.984 -2.862 1.00 80.94 104 ASN A C 1
ATOM 815 O O . ASN A 1 104 ? 0.512 14.201 -3.399 1.00 80.94 104 ASN A O 1
ATOM 819 N N . LEU A 1 105 ? 1.075 15.441 -1.621 1.00 82.19 105 LEU A N 1
ATOM 820 C CA . LEU A 1 105 ? -0.138 15.091 -0.884 1.00 82.19 105 LEU A CA 1
ATOM 821 C C . LEU A 1 105 ? -1.373 15.723 -1.530 1.00 82.19 105 LEU A C 1
ATOM 823 O O . LEU A 1 105 ? -1.343 16.904 -1.888 1.00 82.19 105 LEU A O 1
ATOM 827 N N . PRO A 1 106 ? -2.497 14.991 -1.605 1.00 74.50 106 PRO A N 1
ATOM 828 C CA . PRO A 1 106 ? -3.706 15.533 -2.193 1.00 74.50 106 PRO A CA 1
ATOM 829 C C . PRO A 1 106 ? -4.245 16.703 -1.366 1.00 74.50 106 PRO A C 1
ATOM 831 O O . PRO A 1 106 ? -4.608 16.575 -0.193 1.00 74.50 106 PRO A O 1
ATOM 834 N N . HIS A 1 107 ? -4.295 17.877 -1.994 1.00 65.44 107 HIS A N 1
ATOM 835 C CA . HIS A 1 107 ? -4.754 19.107 -1.364 1.00 65.44 107 HIS A CA 1
ATOM 836 C C . HIS A 1 107 ? -6.284 19.104 -1.205 1.00 65.44 107 HIS A C 1
ATOM 838 O O . HIS A 1 107 ? -7.019 19.042 -2.188 1.00 65.44 107 HIS A O 1
ATOM 844 N N . GLY A 1 108 ? -6.770 19.220 0.036 1.00 58.03 108 GLY A N 1
ATOM 845 C CA . GLY A 1 108 ? -8.202 19.372 0.345 1.00 58.03 108 GLY A CA 1
ATOM 846 C C . GLY A 1 108 ? -8.823 18.267 1.205 1.00 58.03 108 GLY A C 1
ATOM 847 O O . GLY A 1 108 ? -9.999 18.372 1.548 1.00 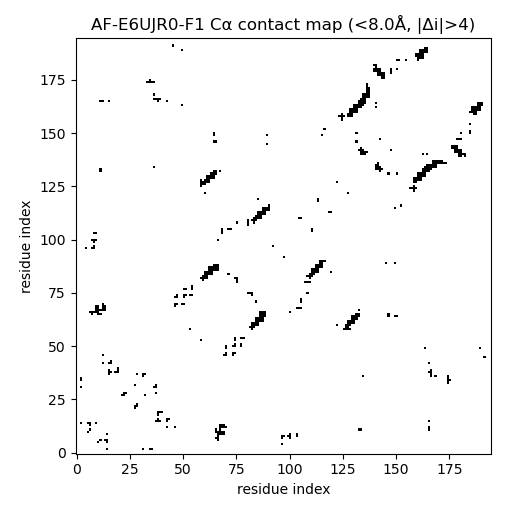58.03 108 GLY A O 1
ATOM 848 N N . ALA A 1 109 ? -8.054 17.249 1.592 1.00 64.44 109 ALA A N 1
ATOM 849 C CA . ALA A 1 109 ? -8.509 16.152 2.444 1.00 64.44 109 ALA A CA 1
ATOM 850 C C . ALA A 1 109 ? -7.814 16.126 3.814 1.00 64.44 109 ALA A C 1
ATOM 852 O O . ALA A 1 109 ? -6.747 16.712 3.995 1.00 64.44 109 ALA A O 1
ATOM 853 N N . MET A 1 110 ? -8.415 15.419 4.781 1.00 73.75 110 MET A N 1
ATOM 854 C CA . MET A 1 110 ? -7.791 15.111 6.075 1.00 73.75 110 MET A CA 1
ATOM 855 C C . MET A 1 110 ? -6.728 14.021 5.891 1.00 73.75 110 MET A C 1
ATOM 857 O O . MET A 1 110 ? -6.939 12.868 6.268 1.00 73.75 110 MET A O 1
ATOM 861 N N . VAL A 1 111 ? -5.615 14.387 5.250 1.00 81.94 111 VAL A N 1
ATOM 862 C CA . VAL A 1 111 ? -4.430 13.538 5.112 1.00 81.94 111 VAL A CA 1
ATOM 863 C C . VAL A 1 111 ? -3.368 14.020 6.088 1.00 81.94 111 VAL A C 1
ATOM 865 O O . VAL A 1 111 ? -2.879 15.143 5.984 1.00 81.94 111 VAL A O 1
ATOM 868 N N . GLU A 1 112 ? -3.012 13.166 7.039 1.00 85.19 112 GLU A N 1
ATOM 869 C CA . GLU A 1 112 ? -1.980 13.444 8.035 1.00 85.19 112 GLU A CA 1
ATOM 870 C C . GLU A 1 112 ? -0.757 12.560 7.797 1.00 85.19 112 GLU A C 1
ATOM 872 O O . GLU A 1 112 ? -0.880 11.381 7.465 1.00 85.19 112 GLU A O 1
ATOM 877 N N . LEU A 1 113 ? 0.432 13.125 8.002 1.00 84.69 113 LEU A N 1
ATOM 878 C CA . LEU A 1 113 ? 1.670 12.356 8.046 1.00 84.69 113 LEU A CA 1
ATOM 879 C C . LEU A 1 113 ? 2.002 12.013 9.489 1.00 84.69 113 LEU A C 1
ATOM 881 O O . LEU A 1 113 ? 2.010 12.888 10.355 1.00 84.69 113 LEU A O 1
ATOM 885 N N . LEU A 1 114 ? 2.323 10.747 9.725 1.00 85.81 114 LEU A N 1
ATOM 886 C CA . LEU A 1 114 ? 2.722 10.249 11.029 1.00 85.81 114 LEU A CA 1
ATOM 887 C C . LEU A 1 114 ? 4.099 9.606 10.934 1.00 85.81 114 LEU A C 1
ATOM 889 O O . LEU A 1 114 ? 4.298 8.663 10.180 1.00 85.81 114 LEU A O 1
ATOM 893 N N . GLU A 1 115 ? 5.047 10.093 11.721 1.00 83.81 115 GLU A N 1
ATOM 894 C CA . GLU A 1 115 ? 6.373 9.483 11.800 1.00 83.81 115 GLU A CA 1
ATOM 895 C C . GLU A 1 115 ? 6.376 8.307 12.777 1.00 83.81 115 GLU A C 1
ATOM 897 O O . GLU A 1 115 ? 5.944 8.440 13.928 1.00 83.81 115 GLU A O 1
ATOM 902 N N . GLU A 1 116 ? 6.927 7.170 12.348 1.00 76.31 116 GLU A N 1
ATOM 903 C CA . GLU A 1 116 ? 7.295 6.072 13.247 1.00 76.31 116 GLU A CA 1
ATOM 904 C C . GLU A 1 116 ? 8.174 6.616 14.404 1.00 76.31 116 GLU A C 1
ATOM 906 O O . GLU A 1 116 ? 9.017 7.481 14.173 1.00 76.31 116 GLU A O 1
ATOM 911 N N . PRO A 1 117 ? 8.011 6.175 15.668 1.00 74.06 117 PRO A N 1
ATOM 912 C CA . PRO A 1 117 ? 7.136 5.109 16.158 1.00 74.06 117 PRO A CA 1
ATOM 913 C C . PRO A 1 117 ? 5.768 5.594 16.668 1.00 74.06 117 PRO A C 1
ATOM 915 O O . PRO A 1 117 ? 5.108 4.863 17.412 1.00 74.06 117 PRO A O 1
ATOM 918 N N . HIS A 1 118 ? 5.339 6.815 16.338 1.00 77.06 118 HIS A N 1
ATOM 919 C CA . HIS A 1 118 ? 4.104 7.378 16.883 1.00 77.06 118 HIS A CA 1
ATOM 920 C C . HIS A 1 118 ? 2.870 6.591 16.420 1.00 77.06 118 HIS A C 1
ATOM 922 O O . HIS A 1 118 ? 2.830 6.034 15.324 1.00 77.06 118 HIS A O 1
ATOM 928 N N . PHE A 1 119 ? 1.837 6.554 17.263 1.00 73.69 119 PHE A N 1
ATOM 929 C CA . PHE A 1 119 ? 0.542 5.963 16.928 1.00 73.69 119 PHE A CA 1
ATOM 930 C C . PHE A 1 119 ? -0.484 7.071 16.681 1.00 73.69 119 PHE A C 1
ATOM 932 O O . PHE A 1 119 ? -0.497 8.056 17.425 1.00 73.69 119 PHE A O 1
ATOM 939 N N . PRO A 1 120 ? -1.360 6.926 15.673 1.00 70.75 120 PRO A N 1
ATOM 940 C CA . PRO A 1 120 ? -2.360 7.942 15.396 1.00 70.75 120 PRO A CA 1
ATOM 941 C C . PRO A 1 120 ? -3.379 8.013 16.534 1.00 70.75 120 PRO A C 1
ATOM 943 O O . PRO A 1 120 ? -3.828 6.995 17.075 1.00 70.75 120 PRO A O 1
ATOM 946 N N . ALA A 1 121 ? -3.761 9.236 16.898 1.00 63.97 121 ALA A N 1
ATOM 947 C CA . ALA A 1 121 ? -4.751 9.466 17.938 1.00 63.97 121 ALA A CA 1
ATOM 948 C C . ALA A 1 121 ? -6.127 8.922 17.505 1.00 63.97 121 ALA A C 1
ATOM 950 O O . ALA A 1 121 ? -6.573 9.118 16.375 1.00 63.97 121 ALA A O 1
ATOM 951 N N . MET A 1 122 ? -6.839 8.260 18.426 1.00 66.25 122 MET A N 1
ATOM 952 C CA . MET A 1 122 ? -8.193 7.721 18.197 1.00 66.25 122 MET A CA 1
ATOM 953 C C . MET A 1 122 ? -8.292 6.641 17.102 1.00 66.25 122 MET A C 1
ATOM 955 O O . MET A 1 122 ? -9.327 6.517 16.434 1.00 66.25 122 MET A O 1
ATOM 959 N N . LEU A 1 123 ? -7.237 5.845 16.925 1.00 70.94 123 LEU A N 1
ATOM 960 C CA . LEU A 1 123 ? -7.291 4.640 16.108 1.00 70.94 123 LEU A CA 1
ATOM 961 C C . LEU A 1 123 ? -7.987 3.506 16.873 1.00 70.94 123 LEU A C 1
ATOM 963 O O . LEU A 1 123 ? -7.396 2.895 17.763 1.00 70.94 123 LEU A O 1
ATOM 967 N N . TYR A 1 124 ? -9.228 3.191 16.500 1.00 75.31 124 TYR A N 1
ATOM 968 C CA . TYR A 1 124 ? -9.967 2.071 17.079 1.00 75.31 124 TYR A CA 1
ATOM 969 C C . TYR A 1 124 ? -10.204 0.970 16.037 1.00 75.31 124 TYR A C 1
ATOM 971 O O . TYR A 1 124 ? -10.501 1.265 14.881 1.00 75.31 124 TYR A O 1
ATOM 979 N N . PRO A 1 125 ? -10.180 -0.317 16.426 1.00 76.00 125 PRO A N 1
ATOM 980 C CA . PRO A 1 125 ? -10.537 -1.428 15.534 1.00 76.00 125 PRO A CA 1
ATOM 981 C C . PRO A 1 125 ? -11.912 -1.280 14.856 1.00 76.00 125 PRO A C 1
ATOM 983 O O . PRO A 1 125 ? -12.155 -1.793 13.761 1.00 76.00 125 PRO A O 1
ATOM 986 N N . SER A 1 126 ? -12.837 -0.569 15.506 1.00 78.00 126 SER A N 1
ATOM 987 C CA . SER A 1 126 ? -14.192 -0.341 15.011 1.00 78.00 126 SER A CA 1
ATOM 988 C C . SER A 1 126 ? -14.246 0.653 13.847 1.00 78.00 126 SER A C 1
ATOM 990 O O . SER A 1 126 ? -15.011 0.418 12.912 1.00 78.00 126 SER A O 1
ATOM 992 N N . ASN A 1 127 ? -13.423 1.708 13.847 1.00 82.38 127 ASN A N 1
ATOM 993 C CA . ASN A 1 127 ? -13.472 2.795 12.858 1.00 82.38 127 ASN A CA 1
ATOM 994 C C . ASN A 1 127 ? -12.259 2.852 11.913 1.00 82.38 127 ASN A C 1
ATOM 996 O O . ASN A 1 127 ? -12.350 3.505 10.869 1.00 82.38 127 ASN A O 1
ATOM 1000 N N . GLY A 1 128 ? -11.169 2.179 12.282 1.00 83.38 128 GLY A N 1
ATOM 1001 C CA . GLY A 1 128 ? -9.881 2.217 11.613 1.00 83.38 128 GLY A CA 1
ATOM 1002 C C . GLY A 1 128 ? -9.563 0.968 10.804 1.00 83.38 128 GLY A C 1
ATOM 1003 O O . GLY A 1 128 ? -10.007 -0.141 11.118 1.00 83.38 128 GLY A O 1
ATOM 1004 N N . MET A 1 129 ? -8.757 1.168 9.772 1.00 88.31 129 MET A N 1
ATOM 1005 C CA . MET A 1 129 ? -8.185 0.128 8.932 1.00 88.31 129 MET A CA 1
ATOM 1006 C C . MET A 1 129 ? -6.710 0.426 8.698 1.00 88.31 129 MET A C 1
ATOM 1008 O O . MET A 1 129 ? -6.349 1.578 8.474 1.00 88.31 129 MET A O 1
ATOM 1012 N N . LEU A 1 130 ? -5.879 -0.610 8.737 1.00 89.38 130 LEU A N 1
ATOM 1013 C CA . LEU A 1 130 ? -4.476 -0.526 8.353 1.00 89.38 130 LEU A CA 1
ATOM 1014 C C . LEU A 1 130 ? -4.322 -1.109 6.954 1.00 89.38 130 LEU A C 1
ATOM 1016 O O . LEU A 1 130 ? -4.777 -2.221 6.704 1.00 89.38 130 LEU A O 1
ATOM 1020 N N . VAL A 1 131 ? -3.705 -0.347 6.065 1.00 90.06 131 VAL A N 1
ATOM 1021 C CA . VAL A 1 131 ? -3.524 -0.645 4.652 1.00 90.06 131 VAL A CA 1
ATOM 1022 C C . VAL A 1 131 ? -2.033 -0.759 4.368 1.00 90.06 131 VAL A C 1
ATOM 1024 O O . VAL A 1 131 ? -1.267 0.192 4.542 1.00 90.06 131 VAL A O 1
ATOM 1027 N N . THR A 1 132 ? -1.633 -1.936 3.907 1.00 90.12 132 THR A N 1
ATOM 1028 C CA . THR A 1 132 ? -0.263 -2.230 3.494 1.00 90.12 132 THR A CA 1
ATOM 1029 C C . THR A 1 132 ? -0.257 -2.540 2.009 1.00 90.12 132 THR A C 1
ATOM 1031 O O . THR A 1 132 ? -1.030 -3.387 1.562 1.00 90.12 132 THR A O 1
ATOM 1034 N N . CYS A 1 133 ? 0.631 -1.901 1.254 1.00 89.31 133 CYS A N 1
ATOM 1035 C CA . CYS A 1 133 ? 0.768 -2.161 -0.175 1.00 89.31 133 CYS A CA 1
ATOM 1036 C C . CYS A 1 133 ? 2.111 -2.814 -0.495 1.00 89.31 133 CYS A C 1
ATOM 1038 O O . CYS A 1 133 ? 3.107 -2.623 0.206 1.00 89.31 133 CYS A O 1
ATOM 1040 N N . GLY A 1 134 ? 2.119 -3.625 -1.546 1.00 88.75 134 GLY A N 1
ATOM 1041 C CA . GLY A 1 134 ? 3.281 -4.403 -1.955 1.00 88.75 134 GLY A CA 1
ATOM 1042 C C . GLY A 1 134 ? 3.017 -5.160 -3.250 1.00 88.75 134 GLY A C 1
ATOM 1043 O O . GLY A 1 134 ? 2.096 -4.807 -3.978 1.00 88.75 134 GLY A O 1
ATOM 1044 N N . TYR A 1 135 ? 3.778 -6.212 -3.540 1.00 88.44 135 TYR A N 1
ATOM 1045 C CA . TYR A 1 135 ? 3.417 -7.163 -4.600 1.00 88.44 135 TYR A CA 1
ATOM 1046 C C . TYR A 1 135 ? 3.072 -8.528 -4.010 1.00 88.44 135 TYR A C 1
ATOM 1048 O O . TYR A 1 135 ? 3.500 -8.869 -2.904 1.00 88.44 135 TYR A O 1
ATOM 1056 N N . MET A 1 136 ? 2.293 -9.313 -4.750 1.00 85.94 136 MET A N 1
ATOM 1057 C CA . MET A 1 136 ? 2.056 -10.715 -4.417 1.00 85.94 136 MET A CA 1
ATOM 1058 C C . MET A 1 136 ? 2.982 -11.591 -5.258 1.00 85.94 136 MET A C 1
ATOM 1060 O O . MET A 1 136 ? 2.933 -11.533 -6.482 1.00 85.94 136 MET A O 1
ATOM 1064 N N . GLY A 1 137 ? 3.830 -12.392 -4.618 1.00 82.94 137 GLY A N 1
ATOM 1065 C CA . GLY A 1 137 ? 4.574 -13.466 -5.278 1.00 82.94 137 GLY A CA 1
ATOM 1066 C C . GLY A 1 137 ? 3.890 -14.798 -4.999 1.00 82.94 137 GLY A C 1
ATOM 1067 O O . GLY A 1 137 ? 4.115 -15.371 -3.930 1.00 82.94 137 GLY A O 1
ATOM 1068 N N . GLU A 1 138 ? 3.056 -15.269 -5.927 1.00 82.38 138 GLU A N 1
ATOM 1069 C CA . GLU A 1 138 ? 2.112 -16.380 -5.733 1.00 82.38 138 GLU A CA 1
ATOM 1070 C C . GLU A 1 138 ? 1.137 -16.116 -4.565 1.00 82.38 138 GLU A C 1
ATOM 1072 O O . GLU A 1 138 ? 0.155 -15.406 -4.745 1.00 82.38 138 GLU A O 1
ATOM 1077 N N . ASP A 1 139 ? 1.400 -16.629 -3.357 1.00 80.62 139 ASP A N 1
ATOM 1078 C CA . ASP A 1 139 ? 0.591 -16.362 -2.144 1.00 80.62 139 ASP A CA 1
ATOM 1079 C C . ASP A 1 139 ? 1.370 -15.594 -1.052 1.00 80.62 139 ASP A C 1
ATOM 1081 O O . ASP A 1 139 ? 0.910 -15.409 0.085 1.00 80.62 139 ASP A O 1
ATOM 1085 N N . ARG A 1 140 ? 2.574 -15.120 -1.387 1.00 83.75 140 ARG A N 1
ATOM 1086 C CA . ARG A 1 140 ? 3.450 -14.400 -0.458 1.00 83.75 140 ARG A CA 1
ATOM 1087 C C . ARG A 1 140 ? 3.303 -12.901 -0.658 1.00 83.75 140 ARG A C 1
ATOM 1089 O O . ARG A 1 140 ? 3.578 -12.381 -1.737 1.00 83.75 140 ARG A O 1
ATOM 1096 N N . ALA A 1 141 ? 2.881 -12.217 0.401 1.00 87.19 141 ALA A N 1
ATOM 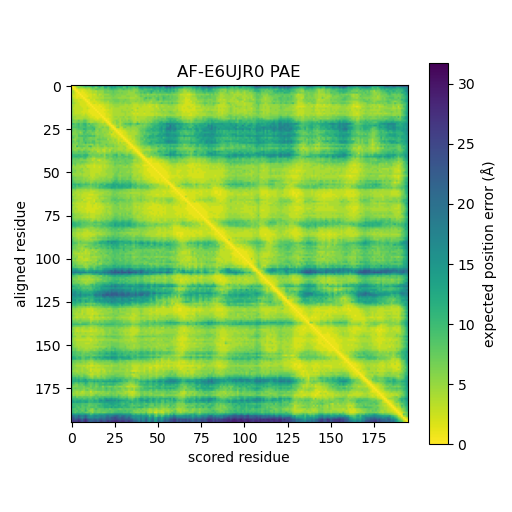1097 C CA . ALA A 1 141 ? 2.803 -10.766 0.430 1.00 87.19 141 ALA A CA 1
ATOM 1098 C C . ALA A 1 141 ? 4.209 -10.199 0.632 1.00 87.19 141 ALA A C 1
ATOM 1100 O O . ALA A 1 141 ? 4.839 -10.446 1.660 1.00 87.19 141 ALA A O 1
ATOM 1101 N N . MET A 1 142 ? 4.697 -9.457 -0.353 1.00 89.50 142 MET A N 1
ATOM 1102 C CA . MET A 1 142 ? 6.038 -8.890 -0.353 1.00 89.50 142 MET A CA 1
ATOM 1103 C C . MET A 1 142 ? 5.942 -7.374 -0.218 1.00 89.50 142 MET A C 1
ATOM 1105 O O . MET A 1 142 ? 5.239 -6.721 -0.990 1.00 89.50 142 MET A O 1
ATOM 1109 N N . VAL A 1 143 ? 6.662 -6.805 0.745 1.00 89.50 143 VAL A N 1
ATOM 1110 C CA . VAL A 1 143 ? 6.704 -5.359 1.021 1.00 89.50 143 VAL A CA 1
ATOM 1111 C C . VAL A 1 143 ? 8.143 -4.865 1.068 1.00 89.50 143 VAL A C 1
ATOM 1113 O O . VAL A 1 143 ? 9.062 -5.656 1.255 1.00 89.50 143 VAL A O 1
ATOM 1116 N N . MET A 1 144 ? 8.367 -3.562 0.932 1.00 87.38 144 MET A N 1
ATOM 1117 C CA . MET A 1 144 ? 9.703 -2.993 1.131 1.00 87.38 144 MET A CA 1
ATOM 1118 C C . MET A 1 144 ? 10.163 -3.160 2.587 1.00 87.38 144 MET A C 1
ATOM 1120 O O . MET A 1 144 ? 9.336 -3.191 3.499 1.00 87.38 144 MET A O 1
ATOM 1124 N N . ALA A 1 145 ? 11.475 -3.226 2.821 1.00 86.31 145 ALA A N 1
ATOM 1125 C CA . ALA A 1 145 ? 12.044 -3.412 4.162 1.00 86.31 145 ALA A CA 1
ATOM 1126 C C . ALA A 1 145 ? 11.519 -2.414 5.218 1.00 86.31 145 ALA A C 1
ATOM 1128 O O . ALA A 1 145 ? 11.186 -2.816 6.334 1.00 86.31 145 ALA A O 1
ATOM 1129 N N . ASP A 1 146 ? 11.359 -1.139 4.858 1.00 85.69 146 ASP A N 1
ATOM 1130 C CA . ASP A 1 146 ? 10.833 -0.122 5.780 1.00 85.69 146 ASP A CA 1
ATOM 1131 C C . ASP A 1 146 ? 9.353 -0.370 6.101 1.00 85.69 146 ASP A C 1
ATOM 1133 O O . ASP A 1 146 ? 8.925 -0.296 7.252 1.00 85.69 146 ASP A O 1
ATOM 1137 N N . THR A 1 147 ? 8.569 -0.749 5.089 1.00 85.69 147 THR A N 1
ATOM 1138 C CA . THR A 1 147 ? 7.167 -1.142 5.262 1.00 85.69 147 THR A CA 1
ATOM 1139 C C . THR A 1 147 ? 7.045 -2.393 6.123 1.00 85.69 147 THR A C 1
ATOM 1141 O O . THR A 1 147 ? 6.153 -2.456 6.960 1.00 85.69 147 THR A O 1
ATOM 1144 N N . TYR A 1 148 ? 7.954 -3.362 5.988 1.00 87.44 148 TYR A N 1
ATOM 1145 C CA . TYR A 1 148 ? 7.994 -4.545 6.850 1.00 87.44 148 TYR A CA 1
ATOM 1146 C C . TYR A 1 148 ? 8.208 -4.162 8.319 1.00 87.44 148 TYR A C 1
ATOM 1148 O O . TYR A 1 148 ? 7.478 -4.636 9.191 1.00 87.44 148 TYR A O 1
ATOM 1156 N N . ARG A 1 149 ? 9.156 -3.254 8.594 1.00 87.19 149 ARG A N 1
ATOM 1157 C CA . ARG A 1 149 ? 9.394 -2.729 9.949 1.00 87.19 149 ARG A CA 1
ATOM 1158 C C . ARG A 1 149 ? 8.126 -2.097 10.526 1.00 87.19 149 ARG A C 1
ATOM 1160 O O . ARG A 1 149 ? 7.733 -2.429 11.643 1.00 87.19 149 ARG A O 1
ATOM 1167 N N . MET A 1 150 ? 7.438 -1.275 9.734 1.00 86.94 150 MET A N 1
ATOM 1168 C CA . MET A 1 150 ? 6.173 -0.659 10.141 1.00 86.94 150 MET A CA 1
ATOM 1169 C C . MET A 1 150 ? 5.063 -1.698 10.357 1.00 86.94 150 MET A C 1
ATOM 1171 O O . MET A 1 150 ? 4.348 -1.625 11.353 1.00 86.94 150 MET A O 1
ATOM 1175 N N . VAL A 1 151 ? 4.931 -2.703 9.487 1.00 87.25 151 VAL A N 1
ATOM 1176 C CA . VAL A 1 151 ? 3.951 -3.791 9.664 1.00 87.25 151 VAL A CA 1
ATOM 1177 C C . VAL A 1 151 ? 4.158 -4.504 11.001 1.00 87.25 151 VAL A C 1
ATOM 1179 O O . VAL A 1 151 ? 3.183 -4.751 11.712 1.00 87.25 151 VAL A O 1
ATOM 1182 N N . GLU A 1 152 ? 5.407 -4.788 11.377 1.00 86.25 152 GLU A N 1
ATOM 1183 C CA . GLU A 1 152 ? 5.718 -5.393 12.675 1.00 86.25 152 GLU A CA 1
ATOM 1184 C C . GLU A 1 152 ? 5.417 -4.445 13.845 1.00 86.25 152 GLU A C 1
ATOM 1186 O O . GLU A 1 152 ? 4.815 -4.869 14.835 1.00 86.25 152 GLU A O 1
ATOM 1191 N N . HIS A 1 153 ? 5.749 -3.156 13.720 1.00 85.38 153 HIS A N 1
ATOM 1192 C CA . HIS A 1 153 ? 5.485 -2.149 14.758 1.00 85.38 153 HIS A CA 1
ATOM 1193 C C . HIS A 1 153 ? 3.983 -1.973 15.038 1.00 85.38 153 HIS A C 1
ATOM 1195 O O . HIS A 1 153 ? 3.541 -1.995 16.191 1.00 85.38 153 HIS A O 1
ATOM 1201 N N . TYR A 1 154 ? 3.167 -1.879 13.984 1.00 82.94 154 TYR A N 1
ATOM 1202 C CA . TYR A 1 154 ? 1.710 -1.720 14.092 1.00 82.94 154 TYR A CA 1
ATOM 1203 C C . TYR A 1 154 ? 0.948 -3.047 14.207 1.00 82.94 154 TYR A C 1
ATOM 1205 O O . TYR A 1 154 ? -0.285 -3.048 14.239 1.00 82.94 154 TYR A O 1
ATOM 1213 N N . ASN A 1 155 ? 1.633 -4.188 14.326 1.00 83.31 155 ASN A N 1
ATOM 1214 C CA . ASN A 1 155 ? 0.973 -5.492 14.397 1.00 83.31 155 ASN A CA 1
ATOM 1215 C C . ASN A 1 155 ? 0.030 -5.642 15.609 1.00 83.31 155 ASN A C 1
ATOM 1217 O O . ASN A 1 155 ? -0.954 -6.383 15.543 1.00 83.31 155 ASN A O 1
ATOM 1221 N N . SER A 1 156 ? 0.298 -4.907 16.693 1.00 80.94 156 SER A N 1
ATOM 1222 C CA . SER A 1 156 ? -0.560 -4.845 17.886 1.00 80.94 156 SER A CA 1
ATOM 1223 C C . SER A 1 156 ? -1.967 -4.289 17.612 1.00 80.94 156 SER A C 1
ATOM 1225 O O . SER A 1 156 ? -2.865 -4.448 18.443 1.00 80.94 156 SER A O 1
ATOM 1227 N N . PHE A 1 157 ? -2.196 -3.672 16.448 1.00 81.69 157 PHE A N 1
ATOM 1228 C CA . PHE A 1 157 ? -3.515 -3.221 16.029 1.00 81.69 157 PHE A CA 1
ATOM 1229 C C . PHE A 1 157 ? -4.463 -4.408 15.792 1.00 81.69 157 PHE A C 1
ATOM 1231 O O . PHE A 1 157 ? -4.271 -5.226 14.892 1.00 81.69 157 PHE A O 1
ATOM 1238 N N . LEU A 1 158 ? -5.530 -4.462 16.593 1.00 79.12 158 LEU A N 1
ATOM 1239 C CA . LEU A 1 158 ? -6.552 -5.518 16.560 1.00 79.12 158 LEU A CA 1
ATOM 1240 C C . LEU A 1 158 ? -7.666 -5.277 15.522 1.00 79.12 158 LEU A C 1
ATOM 1242 O O . LEU A 1 158 ? -8.635 -6.032 15.475 1.00 79.12 158 LEU A O 1
ATOM 1246 N N . GLY A 1 159 ? -7.589 -4.196 14.740 1.00 81.69 159 GLY A N 1
ATOM 1247 C CA . GLY A 1 159 ? -8.557 -3.906 13.680 1.00 81.69 159 GLY A CA 1
ATOM 1248 C C . GLY A 1 159 ? -8.285 -4.662 12.383 1.00 81.69 159 GLY A C 1
ATOM 1249 O O . GLY A 1 159 ? -7.481 -5.590 12.331 1.00 81.69 159 GLY A O 1
ATOM 1250 N N . LYS A 1 160 ? -8.971 -4.253 11.309 1.00 86.56 160 LYS A N 1
ATOM 1251 C CA . LYS A 1 160 ? -8.748 -4.831 9.978 1.00 86.56 160 LYS A CA 1
ATOM 1252 C C . LYS A 1 160 ? -7.388 -4.378 9.442 1.00 86.56 160 LYS A C 1
ATOM 1254 O O . LYS A 1 160 ? -7.174 -3.179 9.261 1.00 86.56 160 LYS A O 1
ATOM 1259 N N . LYS A 1 161 ? -6.507 -5.343 9.175 1.00 89.56 161 LYS A N 1
ATOM 1260 C CA . LYS A 1 161 ? -5.222 -5.159 8.489 1.00 89.56 161 LYS A CA 1
ATOM 1261 C C . LYS A 1 161 ? -5.368 -5.716 7.079 1.00 89.56 161 LYS A C 1
ATOM 1263 O O . LYS A 1 161 ? -5.567 -6.919 6.920 1.00 89.56 161 LYS A O 1
ATOM 1268 N N . VAL A 1 162 ? -5.342 -4.861 6.070 1.00 89.94 162 VAL A N 1
ATOM 1269 C CA . VAL A 1 162 ? -5.530 -5.259 4.676 1.00 89.94 162 VAL A CA 1
ATOM 1270 C C . VAL A 1 162 ? -4.226 -5.148 3.906 1.00 89.94 162 VAL A C 1
ATOM 1272 O O . VAL A 1 162 ? -3.448 -4.217 4.113 1.00 89.94 162 VAL A O 1
ATOM 1275 N N . PHE A 1 163 ? -3.994 -6.108 3.019 1.00 90.06 163 PHE A N 1
ATOM 1276 C CA . PHE A 1 163 ? -2.877 -6.090 2.090 1.00 90.06 163 PHE A CA 1
ATOM 1277 C C . PHE A 1 163 ? -3.377 -5.909 0.664 1.00 90.06 163 PHE A C 1
ATOM 1279 O O . PHE A 1 163 ? -4.291 -6.614 0.230 1.00 90.06 163 PHE A O 1
ATOM 1286 N N . ILE A 1 164 ? -2.754 -4.989 -0.063 1.00 90.06 164 ILE A N 1
ATOM 1287 C CA . ILE A 1 164 ? -3.140 -4.636 -1.422 1.00 90.06 164 ILE A CA 1
ATOM 1288 C C . ILE A 1 164 ? -1.924 -4.811 -2.339 1.00 90.06 164 ILE A C 1
ATOM 1290 O O . ILE A 1 164 ? -0.975 -4.024 -2.263 1.00 90.06 164 ILE A O 1
ATOM 1294 N N . PRO A 1 165 ? -1.919 -5.837 -3.204 1.00 88.00 165 PRO A N 1
ATOM 1295 C CA . PRO A 1 165 ? -0.880 -5.976 -4.204 1.00 88.00 165 PRO A CA 1
ATOM 1296 C C . PRO A 1 165 ? -1.092 -4.981 -5.356 1.00 88.00 165 PRO A C 1
ATOM 1298 O O . PRO A 1 165 ? -2.182 -4.922 -5.921 1.00 88.00 165 PRO A O 1
ATOM 1301 N N . TYR A 1 166 ? -0.055 -4.235 -5.754 1.00 84.88 166 TYR A N 1
ATOM 1302 C CA . TYR A 1 166 ? -0.097 -3.466 -7.011 1.00 84.88 166 TYR A CA 1
ATOM 1303 C C . TYR A 1 166 ? 0.059 -4.376 -8.238 1.00 84.88 166 TYR A C 1
ATOM 1305 O O . TYR A 1 166 ? -0.448 -4.076 -9.317 1.00 84.88 166 TYR A O 1
ATOM 1313 N N . THR A 1 167 ? 0.736 -5.512 -8.059 1.00 85.06 167 THR A N 1
ATOM 1314 C CA . THR A 1 167 ? 0.906 -6.557 -9.070 1.00 85.06 167 THR A CA 1
ATOM 1315 C C . THR A 1 167 ? 0.912 -7.936 -8.414 1.00 85.06 167 THR A C 1
ATOM 1317 O O . THR A 1 167 ? 1.346 -8.095 -7.265 1.00 85.06 167 THR A O 1
ATOM 1320 N N . GLU A 1 168 ? 0.399 -8.925 -9.140 1.00 84.94 168 GLU A N 1
ATOM 1321 C CA . GLU A 1 168 ? 0.335 -10.324 -8.724 1.00 84.94 168 GLU A CA 1
ATOM 1322 C C . GLU A 1 168 ? 1.174 -11.161 -9.691 1.00 84.94 168 GLU A C 1
ATOM 1324 O O . GLU A 1 168 ? 0.873 -11.266 -10.877 1.00 84.94 168 GLU A O 1
ATOM 1329 N N . LEU A 1 169 ? 2.249 -11.758 -9.184 1.00 82.44 169 LEU A N 1
ATOM 1330 C CA . LEU A 1 169 ? 3.131 -12.610 -9.964 1.00 82.44 169 LEU A CA 1
ATOM 1331 C C . LEU A 1 169 ? 2.710 -14.066 -9.826 1.00 82.44 169 LEU A C 1
ATOM 1333 O O . LEU A 1 169 ? 2.533 -14.578 -8.721 1.00 82.44 169 LEU A O 1
ATOM 1337 N N . THR A 1 170 ? 2.692 -14.771 -10.953 1.00 76.56 170 THR A N 1
ATOM 1338 C CA . THR A 1 170 ? 2.552 -16.234 -10.990 1.00 76.56 170 THR A CA 1
ATOM 1339 C C . THR A 1 170 ? 3.838 -16.966 -10.604 1.00 76.56 170 THR A C 1
ATOM 1341 O O . THR A 1 170 ? 3.868 -18.190 -10.654 1.00 76.56 170 THR A O 1
ATOM 1344 N N . SER A 1 171 ? 4.915 -16.239 -10.290 1.00 74.88 171 SER A N 1
ATOM 1345 C CA . SER A 1 171 ? 6.202 -16.811 -9.907 1.00 74.88 171 SER A CA 1
ATOM 1346 C C . SER A 1 171 ? 6.600 -16.408 -8.493 1.00 74.88 171 SER A C 1
ATOM 1348 O O . SER A 1 171 ? 6.381 -15.280 -8.046 1.00 74.88 171 SER A O 1
ATOM 1350 N N . ALA A 1 172 ? 7.286 -17.321 -7.811 1.00 74.38 172 ALA A N 1
ATOM 1351 C CA . ALA A 1 172 ? 7.930 -17.096 -6.524 1.00 74.38 172 ALA A CA 1
ATOM 1352 C C . ALA A 1 172 ? 9.191 -16.192 -6.588 1.00 74.38 172 ALA A C 1
ATOM 1354 O O . ALA A 1 172 ? 10.063 -16.298 -5.714 1.00 74.38 172 ALA A O 1
ATOM 1355 N N . ALA A 1 173 ? 9.310 -15.318 -7.594 1.00 74.75 173 ALA A N 1
ATOM 1356 C CA . ALA A 1 173 ? 10.440 -14.406 -7.743 1.00 74.75 173 ALA A CA 1
ATOM 1357 C C . ALA A 1 173 ? 10.591 -13.500 -6.510 1.00 74.75 173 ALA A C 1
ATOM 1359 O O . ALA A 1 173 ? 9.608 -13.015 -5.947 1.00 74.75 173 ALA A O 1
ATOM 1360 N N . ARG A 1 174 ? 11.839 -13.296 -6.078 1.00 78.75 174 ARG A N 1
ATOM 1361 C CA . ARG A 1 174 ? 12.196 -12.385 -4.988 1.00 78.75 174 ARG A CA 1
ATOM 1362 C C . ARG A 1 174 ? 13.077 -11.282 -5.544 1.00 78.75 174 ARG A C 1
ATOM 1364 O O . ARG A 1 174 ? 14.098 -11.562 -6.165 1.00 78.75 174 ARG A O 1
ATOM 1371 N N . TYR A 1 175 ? 12.661 -10.054 -5.288 1.00 80.44 175 TYR A N 1
ATOM 1372 C CA . TYR A 1 175 ? 13.372 -8.845 -5.674 1.00 80.44 175 TYR A CA 1
ATOM 1373 C C . TYR A 1 175 ? 14.186 -8.330 -4.489 1.00 80.44 175 TYR A C 1
ATOM 1375 O O . TYR A 1 175 ? 13.769 -8.475 -3.337 1.00 80.44 175 TYR A O 1
ATOM 1383 N N . ASP A 1 176 ? 15.349 -7.749 -4.767 1.00 78.38 176 ASP A N 1
ATOM 1384 C CA . ASP A 1 176 ? 16.216 -7.209 -3.721 1.00 78.38 176 ASP A CA 1
ATOM 1385 C C . ASP A 1 176 ? 15.541 -6.033 -2.991 1.00 78.38 176 ASP A C 1
ATOM 1387 O O . ASP A 1 176 ? 14.854 -5.220 -3.607 1.00 78.38 176 ASP A O 1
ATOM 1391 N N . GLY A 1 177 ? 15.696 -5.956 -1.668 1.00 79.06 177 GLY A N 1
ATOM 1392 C CA . GLY A 1 177 ? 15.026 -4.953 -0.825 1.00 79.06 177 GLY A CA 1
ATOM 1393 C C . GLY A 1 177 ? 13.561 -5.246 -0.457 1.00 79.06 177 GLY A C 1
ATOM 1394 O O . GLY A 1 177 ? 12.950 -4.455 0.271 1.00 79.06 177 GLY A O 1
ATOM 1395 N N . TRP A 1 178 ? 13.006 -6.382 -0.898 1.00 85.44 178 TRP A N 1
ATOM 1396 C CA . TRP A 1 178 ? 11.650 -6.820 -0.554 1.00 85.44 178 TRP A CA 1
ATOM 1397 C C . TRP A 1 178 ? 11.644 -7.944 0.485 1.00 85.44 178 TRP A C 1
ATOM 1399 O O . TRP A 1 178 ? 12.373 -8.930 0.389 1.00 85.44 178 TRP A O 1
ATOM 1409 N N . MET A 1 179 ? 10.759 -7.805 1.463 1.00 87.50 179 MET A N 1
ATOM 1410 C CA . MET A 1 179 ? 10.597 -8.675 2.618 1.00 87.50 179 MET A CA 1
ATOM 1411 C C . MET A 1 179 ? 9.223 -9.341 2.582 1.00 87.50 179 MET A C 1
ATOM 1413 O O . MET A 1 179 ? 8.217 -8.714 2.252 1.00 87.50 179 MET A O 1
ATOM 1417 N N . GLU A 1 180 ? 9.183 -10.618 2.941 1.00 88.62 180 GLU A N 1
ATOM 1418 C CA . GLU A 1 180 ? 7.950 -11.396 3.029 1.00 88.62 180 GLU A CA 1
ATOM 1419 C C . GLU A 1 180 ? 7.227 -11.098 4.347 1.00 88.62 180 GLU A C 1
ATOM 1421 O O . GLU A 1 180 ? 7.814 -11.226 5.420 1.00 88.62 180 GLU A O 1
ATOM 1426 N N . VAL A 1 181 ? 5.954 -10.712 4.272 1.00 86.06 181 VAL A N 1
ATOM 1427 C CA . VAL A 1 181 ? 5.102 -10.476 5.443 1.00 86.06 181 VAL A CA 1
ATOM 1428 C C . VAL A 1 181 ? 4.415 -11.776 5.851 1.00 86.06 181 VAL A C 1
ATOM 1430 O O . VAL A 1 181 ? 3.799 -12.450 5.022 1.00 86.06 181 VAL A O 1
ATOM 1433 N N . GLY A 1 182 ? 4.474 -12.105 7.145 1.00 77.94 182 GLY A N 1
ATOM 1434 C CA . GLY A 1 182 ? 3.774 -13.259 7.707 1.00 77.94 182 GLY A CA 1
ATOM 1435 C C . GLY A 1 182 ? 2.262 -13.193 7.468 1.00 77.94 182 GLY A C 1
ATOM 1436 O O . GLY A 1 182 ? 1.637 -12.142 7.616 1.00 77.94 182 GLY A O 1
ATOM 1437 N N . GLN A 1 183 ? 1.648 -14.324 7.106 1.00 72.88 183 GLN A N 1
ATOM 1438 C CA . GLN A 1 183 ? 0.206 -14.382 6.832 1.00 72.88 183 GLN A CA 1
ATOM 1439 C C . GLN A 1 183 ? -0.650 -14.031 8.063 1.00 72.88 183 GLN A C 1
ATOM 1441 O O . GLN A 1 183 ? -1.759 -13.533 7.912 1.00 72.88 183 GLN A O 1
ATOM 1446 N N . ASP A 1 184 ? -0.126 -14.218 9.277 1.00 76.31 184 ASP A N 1
ATOM 1447 C CA . ASP A 1 184 ? -0.765 -13.849 10.547 1.00 76.31 184 ASP A CA 1
ATOM 1448 C C . ASP A 1 184 ? -0.870 -12.327 10.760 1.00 76.31 184 ASP A C 1
ATOM 1450 O O . ASP A 1 184 ? -1.659 -11.852 11.583 1.00 76.31 184 ASP A O 1
ATOM 1454 N N . ARG A 1 185 ? -0.084 -11.547 10.010 1.00 78.62 185 ARG A N 1
ATOM 1455 C CA . ARG A 1 185 ? -0.057 -10.082 10.081 1.00 78.62 185 ARG A CA 1
ATOM 1456 C C . ARG A 1 185 ? -1.131 -9.425 9.213 1.00 78.62 185 ARG A C 1
ATOM 1458 O O . ARG A 1 185 ? -1.436 -8.251 9.421 1.00 78.62 185 ARG A O 1
ATOM 1465 N N . ILE A 1 186 ? -1.733 -10.173 8.286 1.00 81.06 186 ILE A N 1
ATOM 1466 C CA . ILE A 1 186 ? -2.708 -9.684 7.304 1.00 81.06 186 ILE A CA 1
ATOM 1467 C C . ILE A 1 186 ? -4.070 -10.329 7.581 1.00 81.06 186 ILE A C 1
ATOM 1469 O O . ILE A 1 186 ? -4.196 -11.546 7.635 1.00 81.06 186 ILE A O 1
ATOM 1473 N N . THR A 1 187 ? -5.112 -9.514 7.741 1.00 80.06 187 THR A N 1
ATOM 1474 C CA . THR A 1 187 ? -6.491 -9.989 7.937 1.00 80.06 187 THR A CA 1
ATOM 1475 C C . THR A 1 187 ? -7.175 -10.308 6.612 1.00 80.06 187 THR A C 1
ATOM 1477 O O . THR A 1 187 ? -7.823 -11.341 6.492 1.00 80.06 187 THR A O 1
ATOM 1480 N N . GLU A 1 188 ? -7.048 -9.425 5.621 1.00 84.62 188 GLU A N 1
ATOM 1481 C CA . GLU A 1 188 ? -7.617 -9.620 4.285 1.00 84.62 188 GLU A CA 1
ATOM 1482 C C . GLU A 1 188 ? -6.626 -9.189 3.206 1.00 84.62 188 GLU A C 1
ATOM 1484 O O . GLU A 1 188 ? -5.878 -8.227 3.377 1.00 84.62 188 GLU A O 1
ATOM 1489 N N . LYS A 1 189 ? -6.624 -9.907 2.084 1.00 85.62 189 LYS A N 1
ATOM 1490 C CA . LYS A 1 189 ? -5.816 -9.590 0.905 1.00 85.62 189 LYS A CA 1
ATOM 1491 C C . LYS A 1 189 ? -6.765 -9.200 -0.221 1.00 85.62 189 LYS A C 1
ATOM 1493 O O . LYS A 1 189 ? -7.698 -9.953 -0.501 1.00 85.62 189 LYS A O 1
ATOM 1498 N N . TRP A 1 190 ? -6.512 -8.075 -0.879 1.00 82.69 190 TRP A N 1
ATOM 1499 C CA . TRP A 1 190 ? -7.165 -7.799 -2.153 1.00 82.69 190 TRP A CA 1
ATOM 1500 C C . TRP A 1 190 ? -6.667 -8.804 -3.202 1.00 82.69 190 TRP A C 1
ATOM 1502 O O . TRP A 1 190 ? -5.484 -9.155 -3.216 1.00 82.69 190 TRP A O 1
ATOM 1512 N N . ARG A 1 191 ? -7.578 -9.290 -4.047 1.00 71.19 191 ARG A N 1
ATOM 1513 C CA . ARG A 1 191 ? -7.288 -10.176 -5.179 1.00 71.19 191 ARG A CA 1
ATOM 1514 C C . ARG A 1 191 ? -7.971 -9.610 -6.411 1.00 71.19 191 ARG A C 1
ATOM 1516 O O . ARG A 1 191 ? -9.152 -9.268 -6.352 1.00 71.19 191 ARG A O 1
ATOM 1523 N N . SER A 1 192 ? -7.261 -9.606 -7.530 1.00 56.56 192 SER A N 1
ATOM 1524 C CA . SER A 1 192 ? -7.767 -9.173 -8.840 1.00 56.56 192 SER A CA 1
ATOM 1525 C C . SER A 1 192 ? -8.889 -10.051 -9.433 1.00 56.56 192 SER A C 1
ATOM 1527 O O . SER A 1 192 ? -9.357 -9.777 -10.531 1.00 56.56 192 SER A O 1
ATOM 1529 N N . GLY A 1 193 ? -9.368 -11.066 -8.702 1.00 47.59 193 GLY A N 1
ATOM 1530 C CA . GLY A 1 193 ? -10.395 -12.020 -9.133 1.00 47.59 193 GLY A CA 1
ATOM 1531 C C . GLY A 1 193 ? -11.712 -11.979 -8.353 1.00 47.59 193 GLY A C 1
ATOM 1532 O O . GLY A 1 193 ? -12.334 -13.026 -8.200 1.00 47.59 193 GLY A O 1
ATOM 1533 N N . HIS A 1 194 ? -12.136 -10.829 -7.817 1.00 38.06 194 HIS A N 1
ATOM 1534 C CA . HIS A 1 194 ? -13.526 -10.688 -7.361 1.00 38.06 194 HIS A CA 1
ATOM 1535 C C . HIS A 1 194 ? -14.469 -10.589 -8.578 1.00 38.06 194 HIS A C 1
ATOM 1537 O O . HIS A 1 194 ? -14.888 -9.498 -8.960 1.00 38.06 194 HIS A O 1
ATOM 1543 N N . GLU A 1 195 ? -14.772 -11.744 -9.177 1.00 31.88 195 GLU A N 1
ATOM 1544 C CA . GLU A 1 195 ? -16.059 -12.026 -9.836 1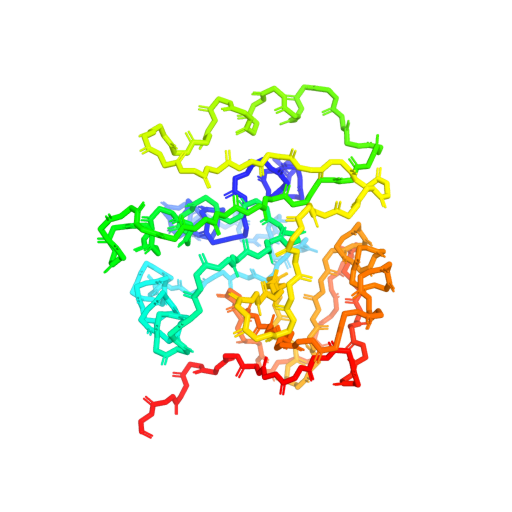.00 31.88 195 GLU A CA 1
ATOM 1545 C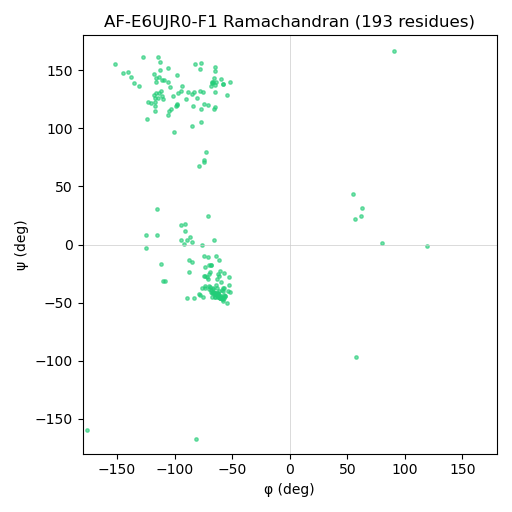 C . GLU A 1 195 ? -17.032 -12.656 -8.829 1.00 31.88 195 GLU A C 1
ATOM 1547 O O . GLU A 1 195 ? -16.584 -13.474 -7.987 1.00 31.88 195 GLU A O 1
#

Organism: Ruminococcus albus (strain ATCC 27210 / DSM 20455 / JCM 14654 / NCDO 2250 / 7) (NCBI:txid697329)

Sequence (195 aa):
MDMHRTAKEIGLFLTAINLVAVMDSPDVQDKVGASMPLPDSDTEKKVSDIAKWLTGFGKRKYIFLTPEIALIEELLRQTDNKAEVTIVIPCDLDPEIKERLQNNLPHGAMVELLEEPHFPAMLYPSNGMLVTCGYMGEDRAMVMADTYRMVEHYNSFLGKKVFIPYTELTSAARYDGWMEVGQDRITEKWRSGHE

Foldseek 3Di:
DPLVLVCQQANPLVSLQVCLVVVVDPVSCVVVVQAAPHFDNCSLVLLLVVLVVVVVVVAQEEEEQTNNQSNVVNNCVVVVLRHAYEYEDEPPDDPVSVVSSVVSHDPPHNYHYHYPPDDDPPAALVRYEYEYEAAAAQPWGKHAPSSLVVLVSCLPHPHAYEYEYSYYDPHNDDHPRIDTDDPSSHPYYDDPPPD

Solvent-accessible surface area (backbone atoms only — not comparable to full-atom values): 10914 Å² total; per-residue (Å²): 132,64,63,68,61,48,27,64,33,39,4,61,56,39,45,35,51,60,42,59,80,52,54,87,37,66,74,46,43,63,58,42,59,60,53,42,84,76,56,58,89,59,44,69,60,48,41,53,53,50,27,51,55,60,54,71,69,71,55,42,34,40,34,26,51,46,42,39,42,55,44,51,52,47,34,28,64,76,46,72,52,63,45,37,35,36,32,43,40,65,70,84,57,54,67,69,48,52,54,52,25,62,72,61,51,75,86,89,50,55,68,43,83,39,50,50,91,65,75,74,85,90,71,38,52,88,42,28,35,41,40,40,64,33,36,25,30,61,91,40,44,31,24,45,53,69,41,46,54,49,52,62,70,55,53,82,59,85,34,52,26,36,34,40,52,66,33,77,36,94,45,81,72,81,42,73,69,54,37,78,55,62,73,90,70,44,72,45,70,66,64,101,72,84,121

Mean predicted aligned error: 7.06 Å